Protein AF-A0A167JVB5-F1 (afdb_monomer)

Foldseek 3Di:
DDPVLLVVLQVVLVVDDDDPQADRDPDRSNPDPPPQDPRNVLCCLQPSCLVSCVVPDDPLLSVLSVLVNLLSVQLPDPAHDLVNLVSSLVSLVSNQVSCVVPDPPVPCDPVSVVSNVVSVVCVVPNRPVVPDCPVVVVVVVVLVPQCPVPDPCSPVSVVVVVVVLVVLVVVLVVLVVDPVCVVCVVVSCVVNVVDPDDPDPPDDDDDPDDDDDPVVVVVVVVD

Organism: Phycomyces blakesleeanus (strain ATCC 8743b / DSM 1359 / FGSC 10004 / NBRC 33097 / NRRL 1555) (NCBI:txid763407)

Mean predicted aligned error: 13.14 Å

Solvent-accessible surface area (backbone atoms only — not comparable to full-atom values): 13576 Å² total; per-residue (Å²): 135,60,71,69,57,38,52,50,38,43,55,54,61,70,71,58,85,72,60,93,92,44,50,77,74,85,68,56,77,76,68,64,78,90,79,66,48,72,59,34,47,51,26,36,50,71,56,45,44,68,64,52,39,58,88,73,45,58,70,69,60,43,55,22,51,48,26,44,34,55,24,50,65,55,51,71,31,88,67,71,52,71,72,55,44,56,50,31,43,52,23,42,48,52,22,51,50,40,45,56,77,73,40,66,78,88,69,70,46,73,70,62,58,50,51,72,52,44,44,60,49,34,72,75,71,41,39,56,61,82,75,51,60,66,67,55,57,53,49,51,52,55,57,70,69,53,83,56,84,87,51,100,44,64,66,62,54,49,53,53,49,52,52,50,53,52,52,50,53,53,50,49,59,59,48,71,74,38,81,87,49,59,88,47,45,78,64,54,49,62,73,55,63,82,53,76,84,76,84,73,87,73,85,79,78,86,84,78,74,72,82,87,60,75,63,66,64,58,63,62,74,76,109

pLDDT: mean 77.75, std 19.25, range [25.98, 97.81]

Structure (mmCIF, N/CA/C/O backbone):
data_AF-A0A167JVB5-F1
#
_entry.id   AF-A0A167JVB5-F1
#
loop_
_atom_site.group_PDB
_atom_site.id
_atom_site.type_symbol
_atom_site.label_atom_id
_atom_site.label_alt_id
_atom_site.label_comp_id
_atom_site.label_asym_id
_atom_site.label_entity_id
_atom_site.label_seq_id
_atom_site.pdbx_PDB_ins_code
_atom_site.Cartn_x
_atom_site.Cartn_y
_atom_site.Cartn_z
_atom_site.occupancy
_atom_site.B_iso_or_equiv
_atom_site.auth_seq_id
_atom_site.auth_comp_id
_atom_site.auth_asym_id
_atom_site.auth_atom_id
_atom_site.pdbx_PDB_model_num
ATOM 1 N N . MET A 1 1 ? -10.014 13.562 14.443 1.00 59.88 1 MET A N 1
ATOM 2 C CA . MET A 1 1 ? -8.766 13.247 15.180 1.00 59.88 1 MET A CA 1
ATOM 3 C C . MET A 1 1 ? -8.150 14.558 15.665 1.00 59.88 1 MET A C 1
ATOM 5 O O . MET A 1 1 ? -8.139 15.502 14.890 1.00 59.88 1 MET A O 1
ATOM 9 N N . LYS A 1 2 ? -7.736 14.683 16.935 1.00 69.69 2 LYS A N 1
ATOM 10 C CA . LYS A 1 2 ? -7.218 15.959 17.484 1.00 69.69 2 LYS A CA 1
ATOM 11 C C . LYS A 1 2 ? -5.779 16.218 17.000 1.00 69.69 2 LYS A C 1
ATOM 13 O O . LYS A 1 2 ? -5.000 15.269 16.941 1.00 69.69 2 LYS A O 1
ATOM 18 N N . ASN A 1 3 ? -5.400 17.477 16.742 1.00 73.19 3 ASN A N 1
ATOM 19 C CA . ASN A 1 3 ? -4.044 17.856 16.290 1.00 73.19 3 ASN A CA 1
ATOM 20 C C . ASN A 1 3 ? -2.917 17.325 17.195 1.00 73.19 3 ASN A C 1
ATOM 22 O O . ASN A 1 3 ? -1.867 16.921 16.699 1.00 73.19 3 ASN A O 1
ATOM 26 N N . ASN A 1 4 ? -3.151 17.243 18.508 1.00 77.75 4 ASN A N 1
ATOM 27 C CA . ASN A 1 4 ? -2.172 16.708 19.459 1.00 77.75 4 ASN A CA 1
ATOM 28 C C . ASN A 1 4 ? -1.840 15.228 19.194 1.00 77.75 4 ASN A C 1
ATOM 30 O O . ASN A 1 4 ? -0.690 14.824 19.346 1.00 77.75 4 ASN A O 1
ATOM 34 N N . ASN A 1 5 ? -2.815 14.434 18.735 1.00 81.25 5 ASN A N 1
ATOM 35 C CA . ASN A 1 5 ? -2.597 13.020 18.419 1.00 81.25 5 ASN A CA 1
ATOM 36 C C . ASN A 1 5 ? -1.724 12.868 17.166 1.00 81.25 5 ASN A C 1
ATOM 38 O O . ASN A 1 5 ? -0.839 12.019 17.133 1.00 81.25 5 ASN A O 1
ATOM 42 N N . LEU A 1 6 ? -1.929 13.722 16.157 1.00 81.69 6 LEU A N 1
ATOM 43 C CA . LEU A 1 6 ? -1.115 13.732 14.937 1.00 81.69 6 LEU A CA 1
ATOM 44 C C . LEU A 1 6 ? 0.338 14.122 15.232 1.00 81.69 6 LEU A C 1
ATOM 46 O O . LEU A 1 6 ? 1.262 13.524 14.681 1.00 81.69 6 LEU A O 1
ATOM 50 N N . LEU A 1 7 ? 0.547 15.085 16.135 1.00 83.56 7 LEU A N 1
ATOM 51 C CA . LEU A 1 7 ? 1.885 15.477 16.575 1.00 83.56 7 LEU A CA 1
ATOM 52 C C . LEU A 1 7 ? 2.584 14.340 17.333 1.00 83.56 7 LEU A C 1
ATOM 54 O O . LEU A 1 7 ? 3.738 14.038 17.043 1.00 83.56 7 LEU A O 1
ATOM 58 N N . ALA A 1 8 ? 1.879 13.668 18.248 1.00 85.44 8 ALA A N 1
ATOM 59 C CA . ALA A 1 8 ? 2.419 12.518 18.971 1.00 85.44 8 ALA A CA 1
ATOM 60 C C . ALA A 1 8 ? 2.813 11.378 18.017 1.00 85.44 8 ALA A C 1
ATOM 62 O O . ALA A 1 8 ? 3.919 10.845 18.113 1.00 85.44 8 ALA A O 1
ATOM 63 N N . MET A 1 9 ? 1.957 11.056 17.041 1.00 88.38 9 MET A N 1
ATOM 64 C CA . MET A 1 9 ? 2.267 10.055 16.017 1.00 88.38 9 MET A CA 1
ATOM 65 C C . MET A 1 9 ? 3.481 10.446 15.178 1.00 88.38 9 MET A C 1
ATOM 67 O O . MET A 1 9 ? 4.306 9.589 14.879 1.00 88.38 9 MET A O 1
ATOM 71 N N . GLN A 1 10 ? 3.627 11.728 14.830 1.00 87.38 10 GLN A N 1
ATOM 72 C CA . GLN A 1 10 ? 4.794 12.216 14.096 1.00 87.38 10 GLN A CA 1
ATOM 73 C C . GLN A 1 10 ? 6.093 12.028 14.887 1.00 87.38 10 GLN A C 1
ATOM 75 O O . GLN A 1 10 ? 7.104 11.636 14.300 1.00 87.38 10 GLN A O 1
ATOM 80 N N . THR A 1 11 ? 6.069 12.290 16.195 1.00 87.12 11 THR A N 1
ATOM 81 C CA . THR A 1 11 ? 7.225 12.087 17.078 1.00 87.12 11 THR A CA 1
ATOM 82 C C . THR A 1 11 ? 7.599 10.612 17.157 1.00 87.12 11 THR A C 1
ATOM 84 O O . THR A 1 11 ? 8.757 10.267 16.929 1.00 87.12 11 THR A O 1
ATOM 87 N N . VAL A 1 12 ? 6.623 9.728 17.390 1.00 88.25 12 VAL A N 1
ATOM 88 C CA . VAL A 1 12 ? 6.864 8.276 17.436 1.00 88.25 12 VAL A CA 1
ATOM 89 C C . VAL A 1 12 ? 7.396 7.775 16.091 1.00 88.25 12 VAL A C 1
ATOM 91 O O . VAL A 1 12 ? 8.419 7.098 16.056 1.00 88.25 12 VAL A O 1
ATOM 94 N N . ALA A 1 13 ? 6.782 8.177 14.975 1.00 87.94 13 ALA A N 1
ATOM 95 C CA . ALA A 1 13 ? 7.213 7.794 13.631 1.00 87.94 13 ALA A CA 1
ATOM 96 C C . ALA A 1 13 ? 8.660 8.211 13.322 1.00 87.94 13 ALA A C 1
ATOM 98 O O . ALA A 1 13 ? 9.372 7.498 12.616 1.00 87.94 13 ALA A O 1
ATOM 99 N N . ALA A 1 14 ? 9.105 9.360 13.844 1.00 87.00 14 ALA A N 1
ATOM 100 C CA . ALA A 1 14 ? 10.471 9.840 13.659 1.00 87.00 14 ALA A CA 1
ATOM 101 C C . ALA A 1 14 ? 11.510 9.007 14.430 1.00 87.00 14 ALA A C 1
ATOM 103 O O . ALA A 1 14 ? 12.652 8.920 13.975 1.00 87.00 14 ALA A O 1
ATOM 104 N N . MET A 1 15 ? 11.113 8.395 15.551 1.00 88.50 15 MET A N 1
ATOM 105 C CA . MET A 1 15 ? 11.962 7.539 16.391 1.00 88.50 15 MET A CA 1
ATOM 106 C C . MET A 1 15 ? 12.011 6.078 15.920 1.00 88.50 15 MET A C 1
ATOM 108 O O . MET A 1 15 ? 12.888 5.332 16.346 1.00 88.50 15 MET A O 1
ATOM 112 N N . MET A 1 16 ? 11.086 5.653 15.054 1.00 89.44 16 MET A N 1
ATOM 113 C CA . MET A 1 16 ? 11.052 4.282 14.543 1.00 89.44 16 MET A CA 1
ATOM 114 C C . MET A 1 16 ? 12.256 3.989 13.641 1.00 89.44 16 MET A C 1
ATOM 116 O O . MET A 1 16 ? 12.548 4.727 12.697 1.00 89.44 16 MET A O 1
ATOM 120 N N . ILE A 1 17 ? 12.917 2.864 13.909 1.00 88.50 17 ILE A N 1
ATOM 121 C CA . ILE A 1 17 ? 13.963 2.301 13.054 1.00 88.50 17 ILE A CA 1
ATOM 122 C C . ILE A 1 17 ? 13.291 1.304 12.107 1.00 88.50 17 ILE A C 1
ATOM 124 O O . ILE A 1 17 ? 12.614 0.378 12.549 1.00 88.50 17 ILE A O 1
ATOM 128 N N . LEU A 1 18 ? 13.448 1.524 10.803 1.00 88.81 18 LEU A N 1
ATOM 129 C CA . LEU A 1 18 ? 12.879 0.688 9.747 1.00 88.81 18 LEU A CA 1
ATOM 130 C C . LEU A 1 18 ? 13.931 -0.289 9.215 1.00 88.81 18 LEU A C 1
ATOM 132 O O . LEU A 1 18 ? 15.107 0.061 9.125 1.00 88.81 18 LEU A O 1
ATOM 136 N N . SER A 1 19 ? 13.487 -1.481 8.809 1.00 89.00 19 SER A N 1
ATOM 137 C CA . SER A 1 19 ? 14.302 -2.366 7.965 1.00 89.00 19 SER A CA 1
ATOM 138 C C . SER A 1 19 ? 14.568 -1.710 6.605 1.00 89.00 19 SER A C 1
ATOM 140 O O . SER A 1 19 ? 13.794 -0.857 6.164 1.00 89.00 19 SER A O 1
ATOM 142 N N . SER A 1 20 ? 15.623 -2.147 5.914 1.00 85.88 20 SER A N 1
ATOM 143 C CA . SER A 1 20 ? 16.010 -1.664 4.581 1.00 85.88 20 SER A CA 1
ATOM 144 C C . SER A 1 20 ? 14.900 -1.769 3.535 1.00 85.88 20 SER A C 1
ATOM 146 O O . SER A 1 20 ? 14.906 -1.017 2.566 1.00 85.88 20 SER A O 1
ATOM 148 N N . ASP A 1 21 ? 13.948 -2.678 3.738 1.00 84.94 21 ASP A N 1
ATOM 149 C CA . ASP A 1 21 ? 12.881 -2.976 2.777 1.00 84.94 21 ASP A CA 1
ATOM 150 C C . ASP A 1 21 ? 11.707 -1.983 2.841 1.00 84.94 21 ASP A C 1
ATOM 152 O O . ASP A 1 21 ? 10.771 -2.072 2.040 1.00 84.94 21 ASP A O 1
ATOM 156 N N . TYR A 1 22 ? 11.739 -1.040 3.791 1.00 88.81 22 TYR A N 1
ATOM 157 C CA . TYR A 1 22 ? 10.682 -0.055 4.008 1.00 88.81 22 TYR A CA 1
ATOM 158 C C . TYR A 1 22 ? 11.189 1.377 3.834 1.00 88.81 22 TYR A C 1
ATOM 160 O O . TYR A 1 22 ? 12.157 1.814 4.457 1.00 88.81 22 TYR A O 1
ATOM 168 N N . THR A 1 23 ? 10.460 2.161 3.039 1.00 88.38 23 THR A N 1
ATOM 169 C CA . THR A 1 23 ? 10.726 3.589 2.861 1.00 88.38 23 THR A CA 1
ATOM 170 C C . THR A 1 23 ? 10.281 4.392 4.083 1.00 88.38 23 THR A C 1
ATOM 172 O O . THR A 1 23 ? 9.143 4.276 4.542 1.00 88.38 23 THR A O 1
ATOM 175 N N . LYS A 1 24 ? 11.160 5.268 4.578 1.00 88.62 24 LYS A N 1
ATOM 176 C CA . LYS A 1 24 ? 10.828 6.262 5.606 1.00 88.62 24 LYS A CA 1
ATOM 177 C C . LYS A 1 24 ? 9.883 7.327 5.047 1.00 88.62 24 LYS A C 1
ATOM 179 O O . LYS A 1 24 ? 10.151 7.886 3.986 1.00 88.62 24 LYS A O 1
ATOM 184 N N . LEU A 1 25 ? 8.833 7.655 5.799 1.00 85.25 25 LEU A N 1
ATOM 185 C CA . LEU A 1 25 ? 7.878 8.706 5.432 1.00 85.25 25 LEU A CA 1
ATOM 186 C C . LEU A 1 25 ? 8.576 10.068 5.311 1.00 85.25 25 LEU A C 1
ATOM 188 O O . LEU A 1 25 ? 9.193 10.541 6.271 1.00 85.25 25 LEU A O 1
ATOM 192 N N . LYS A 1 26 ? 8.452 10.717 4.151 1.00 81.44 26 LYS A N 1
ATOM 193 C CA . LYS A 1 26 ? 8.967 12.079 3.914 1.00 81.44 26 LYS A CA 1
ATOM 194 C C . LYS A 1 26 ? 7.924 13.146 4.221 1.00 81.44 26 LYS A C 1
ATOM 196 O O . LYS A 1 26 ? 8.271 14.267 4.593 1.00 81.44 26 LYS A O 1
ATOM 201 N N . THR A 1 27 ? 6.648 12.811 4.073 1.00 77.38 27 THR A N 1
ATOM 202 C CA . THR A 1 27 ? 5.528 13.696 4.397 1.00 77.38 27 THR A CA 1
ATOM 203 C C . THR A 1 27 ? 5.274 13.734 5.898 1.00 77.38 27 THR A C 1
ATOM 205 O O . THR A 1 27 ? 5.357 12.719 6.590 1.00 77.38 27 THR A O 1
ATOM 208 N N . LYS A 1 28 ? 4.897 14.909 6.406 1.00 78.38 28 LYS A N 1
ATOM 209 C CA . LYS A 1 28 ? 4.444 15.049 7.792 1.00 78.38 28 LYS A CA 1
ATOM 210 C C . LYS A 1 28 ? 3.029 14.477 7.920 1.00 78.38 28 LYS A C 1
ATOM 212 O O . LYS A 1 28 ? 2.148 14.894 7.177 1.00 78.38 28 LYS A O 1
ATOM 217 N N . ILE A 1 29 ? 2.799 13.614 8.907 1.00 75.88 29 ILE A N 1
ATOM 218 C CA . ILE A 1 29 ? 1.510 12.961 9.210 1.00 75.88 29 ILE A CA 1
ATOM 219 C C . ILE A 1 29 ? 0.382 13.992 9.430 1.00 75.88 29 ILE A C 1
ATOM 221 O O . ILE A 1 29 ? -0.782 13.698 9.192 1.00 75.88 29 ILE A O 1
ATOM 225 N N . GLY A 1 30 ? 0.716 15.221 9.843 1.00 66.31 30 GLY A N 1
ATOM 226 C CA . GLY A 1 30 ? -0.245 16.312 10.053 1.00 66.31 30 GLY A CA 1
ATOM 227 C C . GLY A 1 30 ? -0.432 17.293 8.887 1.00 66.31 30 GLY A C 1
ATOM 228 O O . GLY A 1 30 ? -1.041 18.334 9.102 1.00 66.31 30 GLY A O 1
ATOM 229 N N . LYS A 1 31 ? 0.139 17.043 7.700 1.00 65.38 31 LYS A N 1
ATOM 230 C CA . LYS A 1 31 ? 0.109 17.986 6.561 1.00 65.38 31 LYS A CA 1
ATOM 231 C C . LYS A 1 31 ? -0.476 17.354 5.290 1.00 65.38 31 LYS A C 1
ATOM 233 O O . LYS A 1 31 ? 0.051 17.574 4.205 1.00 65.38 31 LYS A O 1
ATOM 238 N N . ASP A 1 32 ? -1.551 16.591 5.494 1.00 63.44 32 ASP A N 1
ATOM 239 C CA . ASP A 1 32 ? -2.310 15.808 4.515 1.00 63.44 32 ASP A CA 1
ATOM 240 C C . ASP A 1 32 ? -1.499 14.743 3.752 1.00 63.44 32 ASP A C 1
ATOM 242 O O . ASP A 1 32 ? -0.310 14.871 3.468 1.00 63.44 32 ASP A O 1
ATOM 246 N N . PHE A 1 33 ? -2.161 13.636 3.416 1.00 73.12 33 PHE A N 1
ATOM 247 C CA . PHE A 1 33 ? -1.545 12.471 2.767 1.00 73.12 33 PHE A CA 1
ATOM 248 C C . PHE A 1 33 ? -1.414 12.607 1.235 1.00 73.12 33 PHE A C 1
ATOM 250 O O . PHE A 1 33 ? -1.103 11.639 0.544 1.00 73.12 33 PHE A O 1
ATOM 257 N N . SER A 1 34 ? -1.637 13.804 0.684 1.00 72.88 34 SER A N 1
ATOM 258 C CA . SER A 1 34 ? -1.784 14.070 -0.758 1.00 72.88 34 SER A CA 1
ATOM 259 C C . SER A 1 34 ? -0.526 13.826 -1.603 1.00 72.88 34 SER A C 1
ATOM 261 O O . SER A 1 34 ? -0.616 13.749 -2.828 1.00 72.88 34 SER A O 1
ATOM 263 N N . HIS A 1 35 ? 0.646 13.700 -0.978 1.00 75.88 35 HIS A N 1
ATOM 264 C CA . HIS A 1 35 ? 1.930 13.534 -1.670 1.00 75.88 35 HIS A CA 1
ATOM 265 C C . HIS A 1 35 ? 2.707 12.284 -1.243 1.00 75.88 35 HIS A C 1
ATOM 267 O O . HIS A 1 35 ? 3.904 12.192 -1.519 1.00 75.88 35 HIS A O 1
ATOM 273 N N . ILE A 1 36 ? 2.041 11.333 -0.581 1.00 83.12 36 ILE A N 1
ATOM 274 C CA . ILE A 1 36 ? 2.654 10.049 -0.239 1.00 83.12 36 ILE A CA 1
ATOM 275 C C . ILE A 1 36 ? 2.818 9.206 -1.500 1.00 83.12 36 ILE A C 1
ATOM 277 O O . ILE A 1 36 ? 1.860 8.965 -2.240 1.00 83.12 36 ILE A O 1
ATOM 281 N N . LYS A 1 37 ? 4.047 8.744 -1.731 1.00 83.94 37 LYS A N 1
ATOM 282 C CA . LYS A 1 37 ? 4.366 7.812 -2.814 1.00 83.94 37 LYS A CA 1
ATOM 283 C C . LYS A 1 37 ? 3.944 6.389 -2.467 1.00 83.94 37 LYS A C 1
ATOM 285 O O . LYS A 1 37 ? 3.782 6.032 -1.307 1.00 83.94 37 LYS A O 1
ATOM 290 N N . ALA A 1 38 ? 3.807 5.546 -3.480 1.00 84.62 38 ALA A N 1
ATOM 291 C CA . ALA A 1 38 ? 3.398 4.159 -3.306 1.00 84.62 38 ALA A CA 1
ATOM 292 C C . ALA A 1 38 ? 4.258 3.355 -2.306 1.00 84.62 38 ALA A C 1
ATOM 294 O O . ALA A 1 38 ? 3.732 2.606 -1.484 1.00 84.62 38 ALA A O 1
ATOM 295 N N . ASP A 1 39 ? 5.578 3.537 -2.334 1.00 86.00 39 ASP A N 1
ATOM 296 C CA . ASP A 1 39 ? 6.514 2.889 -1.411 1.00 86.00 39 ASP A CA 1
ATOM 297 C C . ASP A 1 39 ? 6.359 3.398 0.031 1.00 86.00 39 ASP A C 1
ATOM 299 O O . ASP A 1 39 ? 6.424 2.625 0.987 1.00 86.00 39 ASP A O 1
ATOM 303 N N . GLU A 1 40 ? 6.068 4.686 0.193 1.00 89.38 40 GLU A N 1
ATOM 304 C CA . GLU A 1 40 ? 5.725 5.281 1.484 1.00 89.38 40 GLU A CA 1
ATOM 305 C C . GLU A 1 40 ? 4.357 4.793 1.993 1.00 89.38 40 GLU A C 1
ATOM 307 O O . GLU A 1 40 ? 4.221 4.533 3.188 1.00 89.38 40 GLU A O 1
ATOM 312 N N . TRP A 1 41 ? 3.368 4.593 1.111 1.00 89.50 41 TRP A N 1
ATOM 313 C CA . TRP A 1 41 ? 2.078 3.976 1.452 1.00 89.50 41 TRP A CA 1
ATOM 314 C C . TRP A 1 41 ? 2.246 2.534 1.921 1.00 89.50 41 TRP A C 1
ATOM 316 O O . TRP A 1 41 ? 1.633 2.138 2.913 1.00 89.50 41 TRP A O 1
ATOM 326 N N . LYS A 1 42 ? 3.111 1.761 1.258 1.00 91.19 42 LYS A N 1
ATOM 327 C CA . LYS A 1 42 ? 3.455 0.403 1.690 1.00 91.19 42 LYS A CA 1
ATOM 328 C C . LYS A 1 42 ? 4.019 0.415 3.113 1.00 91.19 42 LYS A C 1
ATOM 330 O O . LYS A 1 42 ? 3.516 -0.308 3.971 1.00 91.19 42 LYS A O 1
ATOM 335 N N . SER A 1 43 ? 5.006 1.266 3.398 1.00 92.81 43 SER A N 1
ATOM 336 C CA . SER A 1 43 ? 5.546 1.412 4.757 1.00 92.81 43 SER A CA 1
ATOM 337 C C . SER A 1 43 ? 4.503 1.900 5.756 1.00 92.81 43 SER A C 1
ATOM 339 O O . SER A 1 43 ? 4.474 1.437 6.899 1.00 92.81 43 SER A O 1
ATOM 341 N N . TRP A 1 44 ? 3.639 2.832 5.338 1.00 92.75 44 TRP A N 1
ATOM 342 C CA . TRP A 1 44 ? 2.553 3.333 6.168 1.00 92.75 44 TRP A CA 1
ATOM 343 C C . TRP A 1 44 ? 1.646 2.194 6.615 1.00 92.75 44 TRP A C 1
ATOM 345 O O . TRP A 1 44 ? 1.457 2.001 7.810 1.00 92.75 44 TRP A O 1
ATOM 355 N N . ILE A 1 45 ? 1.128 1.412 5.672 1.00 94.44 45 ILE A N 1
ATOM 356 C CA . ILE A 1 45 ? 0.181 0.337 5.963 1.00 94.44 45 ILE A CA 1
ATOM 357 C C . ILE A 1 45 ? 0.849 -0.745 6.817 1.00 94.44 45 ILE A C 1
ATOM 359 O O . ILE A 1 45 ? 0.307 -1.105 7.858 1.00 94.44 45 ILE A O 1
ATOM 363 N N . LEU A 1 46 ? 2.033 -1.218 6.425 1.00 95.06 46 LEU A N 1
ATOM 364 C CA . LEU A 1 46 ? 2.635 -2.420 7.010 1.00 95.06 46 LEU A CA 1
ATOM 365 C C . LEU A 1 46 ? 3.359 -2.181 8.341 1.00 95.06 46 LEU A C 1
ATOM 367 O O . LEU A 1 46 ? 3.433 -3.094 9.159 1.00 95.06 46 LEU A O 1
ATOM 371 N N . VAL A 1 47 ? 3.900 -0.978 8.571 1.00 93.81 47 VAL A N 1
ATOM 372 C CA . VAL A 1 47 ? 4.778 -0.715 9.727 1.00 93.81 47 VAL A CA 1
ATOM 373 C C . VAL A 1 47 ? 4.272 0.425 10.596 1.00 93.81 47 VAL A C 1
ATOM 375 O O . VAL A 1 47 ? 4.153 0.273 11.812 1.00 93.81 47 VAL A O 1
ATOM 378 N N . TYR A 1 48 ? 3.971 1.577 10.000 1.00 92.88 48 TYR A N 1
ATOM 379 C CA . TYR A 1 48 ? 3.612 2.752 10.790 1.00 92.88 48 TYR A CA 1
ATOM 380 C C . TYR A 1 48 ? 2.195 2.658 11.346 1.00 92.88 48 TYR A C 1
ATOM 382 O O . TYR A 1 48 ? 1.992 2.847 12.540 1.00 92.88 48 TYR A O 1
ATOM 390 N N . SER A 1 49 ? 1.209 2.340 10.514 1.00 93.44 49 SER A N 1
ATOM 391 C CA . SER A 1 49 ? -0.199 2.331 10.903 1.00 93.44 49 SER A CA 1
ATOM 392 C C . SER A 1 49 ? -0.499 1.380 12.075 1.00 93.44 49 SER A C 1
ATOM 394 O O . SER A 1 49 ? -1.167 1.830 13.008 1.00 93.44 49 SER A O 1
ATOM 396 N N . PRO A 1 50 ? 0.055 0.149 12.157 1.00 94.00 50 PRO A N 1
ATOM 397 C CA . PRO A 1 50 ? -0.199 -0.746 13.289 1.00 94.00 50 PRO A CA 1
ATOM 398 C C . PRO A 1 50 ? 0.365 -0.211 14.609 1.00 94.00 50 PRO A C 1
ATOM 400 O O . PRO A 1 50 ? -0.203 -0.449 15.672 1.00 94.00 50 PRO A O 1
ATOM 403 N N . MET A 1 51 ? 1.481 0.520 14.554 1.00 92.25 51 MET A N 1
ATOM 404 C CA . MET A 1 51 ? 2.141 1.079 15.737 1.00 92.25 51 MET A CA 1
ATOM 405 C C . MET A 1 51 ? 1.512 2.405 16.166 1.00 92.25 51 MET A C 1
ATOM 407 O O . MET A 1 51 ? 1.240 2.621 17.346 1.00 92.25 51 M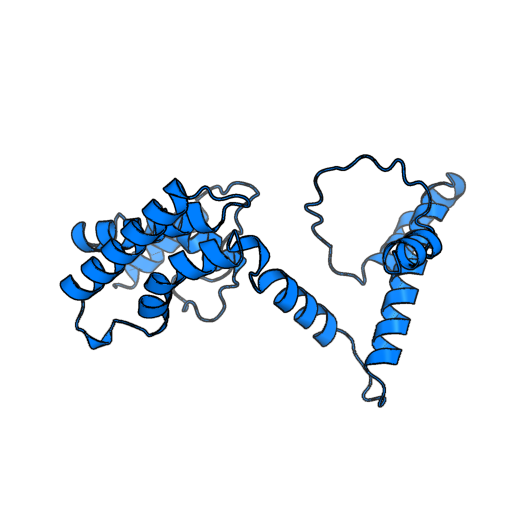ET A O 1
ATOM 411 N N . LEU A 1 52 ? 1.261 3.292 15.204 1.00 91.19 52 LEU A N 1
ATOM 412 C CA . LEU A 1 52 ? 0.833 4.663 15.457 1.00 91.19 52 LEU A CA 1
ATOM 413 C C . LEU A 1 52 ? -0.670 4.782 15.719 1.00 91.19 52 LEU A C 1
ATOM 415 O O . LEU A 1 52 ? -1.080 5.677 16.454 1.00 91.19 52 LEU A O 1
ATOM 419 N N . LEU A 1 53 ? -1.499 3.911 15.131 1.00 90.06 53 LEU A N 1
ATOM 420 C CA . LEU A 1 53 ? -2.954 3.981 15.301 1.00 90.06 53 LEU A CA 1
ATOM 421 C C . LEU A 1 53 ? -3.444 3.269 16.562 1.00 90.06 53 LEU A C 1
ATOM 423 O O . LEU A 1 53 ? -4.483 3.656 17.094 1.00 90.06 53 LEU A O 1
ATOM 427 N N . LYS A 1 54 ? -2.693 2.291 17.082 1.00 90.50 54 LYS A N 1
ATOM 428 C CA . LYS A 1 54 ? -3.061 1.531 18.286 1.00 90.50 54 LYS A CA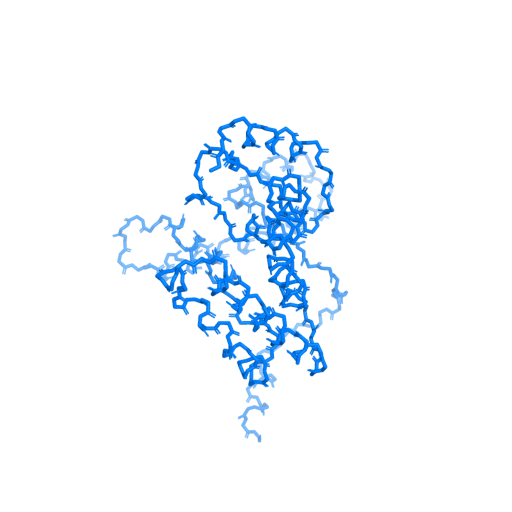 1
ATOM 429 C C . LYS A 1 54 ? -3.391 2.409 19.505 1.00 90.50 54 LYS A C 1
ATOM 431 O O . LYS A 1 54 ? -4.412 2.150 20.132 1.00 90.50 54 LYS A O 1
ATOM 436 N N . PRO A 1 55 ? -2.597 3.440 19.863 1.00 88.94 55 PRO A N 1
ATOM 437 C CA . PRO A 1 55 ? -2.927 4.300 21.001 1.00 88.94 55 PRO A CA 1
ATOM 438 C C . PRO A 1 55 ? -3.992 5.366 20.689 1.00 88.94 55 PRO A C 1
ATOM 440 O O . PRO A 1 55 ? -4.410 6.075 21.601 1.00 88.94 55 PRO A O 1
ATOM 443 N N . VAL A 1 56 ? -4.400 5.534 19.424 1.00 88.00 56 VAL A N 1
ATOM 444 C CA . VAL A 1 56 ? -5.280 6.638 18.998 1.00 88.00 56 VAL A CA 1
ATOM 445 C C . VAL A 1 56 ? -6.692 6.177 18.642 1.00 88.00 56 VAL A C 1
ATOM 447 O O . VAL A 1 56 ? -7.645 6.928 18.855 1.00 88.00 56 VAL A O 1
ATOM 450 N N . LEU A 1 57 ? -6.837 4.980 18.077 1.00 87.75 57 LEU A N 1
ATOM 451 C CA . LEU A 1 57 ? -8.123 4.427 17.663 1.00 87.75 57 LEU A CA 1
ATOM 452 C C . LEU A 1 57 ? -8.766 3.599 18.779 1.00 87.75 57 LEU A C 1
ATOM 454 O O . LEU A 1 57 ? -8.085 2.974 19.589 1.00 87.75 57 LEU A O 1
ATOM 458 N N . LEU A 1 58 ? -10.100 3.566 18.786 1.00 89.88 58 LEU A N 1
ATOM 459 C CA . LEU A 1 58 ? -10.859 2.629 19.613 1.00 89.88 58 LEU A CA 1
ATOM 460 C C . LEU A 1 58 ? -10.537 1.190 19.195 1.00 89.88 58 LEU A C 1
ATOM 462 O O . LEU A 1 58 ? -10.298 0.917 18.016 1.00 89.88 58 LEU A O 1
ATOM 466 N N . SER A 1 59 ? -10.556 0.263 20.156 1.00 90.56 59 SER A N 1
ATOM 467 C CA . SER A 1 59 ? -10.098 -1.112 19.924 1.00 90.56 59 SER A CA 1
ATOM 468 C C . SER A 1 59 ? -10.865 -1.828 18.810 1.00 90.56 59 SER A C 1
ATOM 470 O O . SER A 1 59 ? -10.255 -2.585 18.064 1.00 90.56 59 SER A O 1
ATOM 472 N N . ASN A 1 60 ? -12.172 -1.597 18.674 1.00 88.44 60 ASN A N 1
ATOM 473 C CA . ASN A 1 60 ? -12.986 -2.178 17.603 1.00 88.44 60 ASN A CA 1
ATOM 474 C C . ASN A 1 60 ? -12.523 -1.692 16.219 1.00 88.44 60 ASN A C 1
ATOM 476 O O . ASN A 1 60 ? -12.251 -2.507 15.342 1.00 88.44 60 ASN A O 1
ATOM 480 N N . ILE A 1 61 ? -12.333 -0.379 16.064 1.00 90.88 61 ILE A N 1
ATOM 481 C CA . ILE A 1 61 ? -11.884 0.242 14.809 1.00 90.88 61 ILE A CA 1
ATOM 482 C C . ILE A 1 61 ? -10.471 -0.224 14.454 1.00 90.88 61 ILE A C 1
ATOM 484 O O . ILE A 1 61 ? -10.176 -0.555 13.306 1.00 90.88 61 ILE A O 1
ATOM 488 N N . PHE A 1 62 ? -9.588 -0.270 15.452 1.00 94.12 62 PHE A N 1
ATOM 489 C CA . PHE A 1 62 ? -8.219 -0.728 15.262 1.00 94.12 62 PHE A CA 1
ATOM 490 C C . PHE A 1 62 ? -8.168 -2.199 14.837 1.00 94.12 62 PHE A C 1
ATOM 492 O O . PHE A 1 62 ? -7.424 -2.539 13.921 1.00 94.12 62 PHE A O 1
ATOM 499 N N . ASN A 1 63 ? -8.979 -3.065 15.450 1.00 94.56 63 ASN A N 1
ATOM 500 C CA . ASN A 1 63 ? -9.057 -4.473 15.064 1.00 94.56 63 ASN A CA 1
ATOM 501 C C . ASN A 1 63 ? -9.540 -4.630 13.617 1.00 94.56 63 ASN A C 1
ATOM 503 O O . ASN A 1 63 ? -8.931 -5.390 12.868 1.00 94.56 63 ASN A O 1
ATOM 507 N N . GLY A 1 64 ? -10.547 -3.854 13.203 1.00 94.19 64 GLY A N 1
ATOM 508 C CA . GLY A 1 64 ? -10.976 -3.748 11.807 1.00 94.19 64 GLY A CA 1
ATOM 509 C C . GLY A 1 64 ? -9.827 -3.414 10.861 1.00 94.19 64 GLY A C 1
ATOM 510 O O . GLY A 1 64 ? -9.529 -4.174 9.941 1.00 94.19 64 GLY A O 1
ATOM 511 N N . TRP A 1 65 ? -9.118 -2.318 11.145 1.00 95.50 65 TRP A N 1
ATOM 512 C CA . TRP A 1 65 ? -7.945 -1.887 10.379 1.00 95.50 65 TRP A CA 1
ATOM 513 C C . TRP A 1 65 ? -6.847 -2.959 10.310 1.00 95.50 65 TRP A C 1
ATOM 515 O O . TRP A 1 65 ? -6.212 -3.142 9.271 1.00 95.50 65 TRP A O 1
ATOM 525 N N . MET A 1 66 ? -6.634 -3.713 11.389 1.00 97.38 66 MET A N 1
ATOM 526 C CA . MET A 1 66 ? -5.627 -4.771 11.408 1.00 97.38 66 MET A CA 1
ATOM 527 C C . MET A 1 66 ? -5.940 -5.929 10.456 1.00 97.38 66 MET A C 1
ATOM 529 O O . MET A 1 66 ? -4.992 -6.565 9.995 1.00 97.38 66 MET A O 1
ATOM 533 N N . HIS A 1 67 ? -7.204 -6.198 10.110 1.00 97.44 67 HIS A N 1
ATOM 534 C CA . HIS A 1 67 ? -7.522 -7.163 9.049 1.00 97.44 67 HIS A CA 1
ATOM 535 C C . HIS A 1 67 ? -6.982 -6.682 7.697 1.00 97.44 67 HIS A C 1
ATOM 537 O O . HIS A 1 67 ? -6.291 -7.433 7.010 1.00 97.44 67 HIS A O 1
ATOM 543 N N . TYR A 1 68 ? -7.158 -5.398 7.370 1.00 96.38 68 TYR A N 1
ATOM 544 C CA . TYR A 1 68 ? -6.584 -4.814 6.156 1.00 96.38 68 TYR A CA 1
ATOM 545 C C . TYR A 1 68 ? -5.053 -4.901 6.136 1.00 96.38 68 TYR A C 1
ATOM 547 O O . TYR A 1 68 ? -4.467 -5.342 5.150 1.00 96.38 68 TYR A O 1
ATOM 555 N N . VAL A 1 69 ? -4.392 -4.566 7.251 1.00 97.19 69 VAL A N 1
ATOM 556 C CA . VAL A 1 69 ? -2.929 -4.692 7.366 1.00 97.19 69 VAL A CA 1
ATOM 557 C C . VAL A 1 69 ? -2.480 -6.137 7.131 1.00 97.19 69 VAL A C 1
ATOM 559 O O . VAL A 1 69 ? -1.538 -6.362 6.372 1.00 97.19 69 VAL A O 1
ATOM 562 N N . LYS A 1 70 ? -3.154 -7.124 7.740 1.00 97.50 70 LYS A N 1
ATOM 563 C CA . LYS A 1 70 ? -2.844 -8.552 7.553 1.00 97.50 70 LYS A CA 1
ATOM 564 C C . LYS A 1 70 ? -2.992 -8.980 6.095 1.00 97.50 70 LYS A C 1
ATOM 566 O O . LYS A 1 70 ? -2.104 -9.662 5.589 1.00 97.50 70 LYS A O 1
ATOM 571 N N . ALA A 1 71 ? -4.059 -8.548 5.419 1.00 97.06 71 ALA A N 1
ATOM 572 C CA . ALA A 1 71 ? -4.236 -8.793 3.991 1.00 97.06 71 ALA A CA 1
ATOM 573 C C . ALA A 1 71 ? -3.063 -8.209 3.188 1.00 97.06 71 ALA A C 1
ATOM 575 O O . ALA A 1 71 ? -2.407 -8.929 2.435 1.00 97.06 71 ALA A O 1
ATOM 576 N N . CYS A 1 72 ? -2.718 -6.937 3.412 1.00 95.62 72 CYS A N 1
ATOM 577 C CA . CYS A 1 72 ? -1.605 -6.287 2.722 1.00 95.62 72 CYS A CA 1
ATOM 578 C C . CYS A 1 72 ? -0.255 -6.977 2.969 1.00 95.62 72 CYS A C 1
ATOM 580 O O . CYS A 1 72 ? 0.529 -7.084 2.031 1.00 95.62 72 CYS A O 1
ATOM 582 N N . CYS A 1 73 ? 0.021 -7.480 4.179 1.00 95.12 73 CYS A N 1
ATOM 583 C CA . CYS A 1 73 ? 1.253 -8.226 4.479 1.00 95.12 73 CYS A CA 1
ATOM 584 C C . CYS A 1 73 ? 1.437 -9.455 3.578 1.00 95.12 73 CYS A C 1
ATOM 586 O O . CYS A 1 73 ? 2.565 -9.802 3.232 1.00 95.12 73 CYS A O 1
ATOM 588 N N . VAL A 1 74 ? 0.341 -10.122 3.217 1.00 95.38 74 VAL A N 1
ATOM 589 C CA . VAL A 1 74 ? 0.369 -11.291 2.334 1.00 95.38 74 VAL A CA 1
ATOM 590 C C . VAL A 1 74 ? 0.421 -10.858 0.868 1.00 95.38 74 VAL A C 1
ATOM 592 O O . VAL A 1 74 ? 1.227 -11.386 0.109 1.00 95.38 74 VAL A O 1
ATOM 595 N N . LEU A 1 75 ? -0.360 -9.844 0.486 1.00 94.12 75 LEU A N 1
ATOM 596 C CA . LEU A 1 75 ? -0.434 -9.337 -0.889 1.00 94.12 75 LEU A CA 1
ATOM 597 C C . LEU A 1 75 ? 0.890 -8.780 -1.431 1.00 94.12 75 LEU A C 1
ATOM 599 O O . LEU A 1 75 ? 1.103 -8.787 -2.639 1.00 94.12 75 LEU A O 1
ATOM 603 N N . VAL A 1 76 ? 1.780 -8.286 -0.566 1.00 92.06 76 VAL A N 1
ATOM 604 C CA . VAL A 1 76 ? 3.091 -7.757 -0.988 1.00 92.06 76 VAL A CA 1
ATOM 605 C C . VAL A 1 76 ? 4.164 -8.832 -1.187 1.00 92.06 76 VAL A C 1
ATOM 607 O O . VAL A 1 76 ? 5.301 -8.485 -1.517 1.00 92.06 76 VAL A O 1
ATOM 610 N N . LYS A 1 77 ? 3.855 -10.111 -0.942 1.00 91.75 77 LYS A N 1
ATOM 611 C CA . LYS A 1 77 ? 4.805 -11.212 -1.140 1.00 91.75 77 LYS A CA 1
ATOM 612 C C . LYS A 1 77 ? 5.046 -11.457 -2.633 1.00 91.75 77 LYS A C 1
ATOM 614 O O . LYS A 1 77 ? 4.143 -11.322 -3.448 1.00 91.75 77 LYS A O 1
ATOM 619 N N . LEU A 1 78 ? 6.270 -11.876 -2.963 1.00 90.94 78 LEU A N 1
ATOM 620 C CA . LEU A 1 78 ? 6.661 -12.288 -4.322 1.00 90.94 78 LEU A CA 1
ATOM 621 C C . LEU A 1 78 ? 5.991 -13.596 -4.764 1.00 90.94 78 LEU A C 1
ATOM 623 O O . LEU A 1 78 ? 5.902 -13.886 -5.945 1.00 90.94 78 LEU A O 1
ATOM 627 N N . SER A 1 79 ? 5.564 -14.407 -3.801 1.00 92.94 79 SER A N 1
ATOM 628 C CA . SER A 1 79 ? 4.921 -15.698 -4.006 1.00 92.94 79 SER A CA 1
ATOM 629 C C . SER A 1 79 ? 3.791 -15.816 -2.997 1.00 92.94 79 SER A C 1
ATOM 631 O O . SER A 1 79 ? 3.984 -15.490 -1.822 1.00 92.94 79 SER A O 1
ATOM 633 N N . ILE A 1 80 ? 2.640 -16.306 -3.448 1.00 94.38 80 ILE A N 1
ATOM 634 C CA . ILE A 1 80 ? 1.448 -16.500 -2.626 1.00 94.38 80 ILE A CA 1
ATOM 635 C C . ILE A 1 80 ? 0.860 -17.885 -2.900 1.00 94.38 80 ILE A C 1
ATOM 637 O O . ILE A 1 80 ? 0.739 -18.304 -4.049 1.00 94.38 80 ILE A O 1
ATOM 641 N N . SER A 1 81 ? 0.538 -18.621 -1.840 1.00 95.81 81 SER A N 1
ATOM 642 C CA . SER A 1 81 ? -0.139 -19.920 -1.937 1.00 95.81 81 SER A CA 1
ATOM 643 C C . SER A 1 81 ? -1.660 -19.760 -1.955 1.00 95.81 81 SER A C 1
ATOM 645 O O . SER A 1 81 ? -2.183 -18.793 -1.412 1.00 95.81 81 SER A O 1
ATOM 647 N N . PHE A 1 82 ? -2.398 -20.736 -2.491 1.00 94.94 82 PHE A N 1
ATOM 648 C CA . PHE A 1 82 ? -3.871 -20.697 -2.499 1.00 94.94 82 PHE A CA 1
ATOM 649 C C . PHE A 1 82 ? -4.487 -20.528 -1.102 1.00 94.94 82 PHE A C 1
ATOM 651 O O . PHE A 1 82 ? -5.399 -19.730 -0.924 1.00 94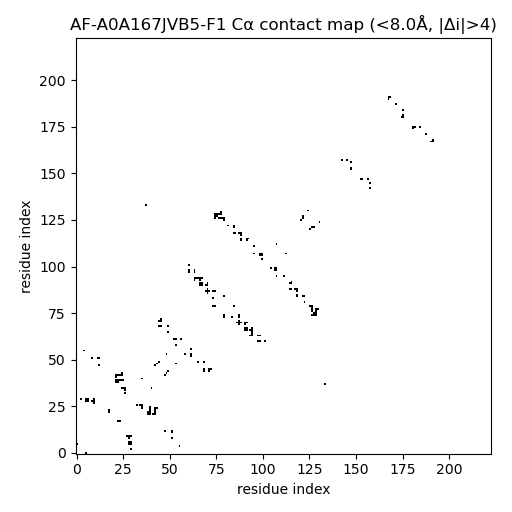.94 82 PHE A O 1
ATOM 658 N N . ILE A 1 83 ? -3.912 -21.175 -0.083 1.00 96.81 83 ILE A N 1
ATOM 659 C CA . ILE A 1 83 ? -4.348 -21.020 1.315 1.00 96.81 83 ILE A CA 1
ATOM 660 C C . ILE A 1 83 ? -4.193 -19.565 1.782 1.00 96.81 83 ILE A C 1
ATOM 662 O O . ILE A 1 83 ? -5.033 -19.039 2.511 1.00 96.81 83 ILE A O 1
ATOM 666 N N . GLU A 1 84 ? -3.109 -18.903 1.383 1.00 96.75 84 GLU A N 1
ATOM 667 C CA . GLU A 1 84 ? -2.881 -17.495 1.695 1.00 96.75 84 GLU A CA 1
ATOM 668 C C . GLU A 1 84 ? -3.825 -16.571 0.917 1.00 96.75 84 GLU A C 1
ATOM 670 O O . GLU A 1 84 ? -4.260 -15.564 1.476 1.00 96.75 84 GLU A O 1
ATOM 675 N N . ILE A 1 85 ? -4.186 -16.913 -0.325 1.00 96.06 85 ILE A N 1
ATOM 676 C CA . ILE A 1 85 ? -5.191 -16.177 -1.110 1.00 96.06 85 ILE A CA 1
ATOM 677 C C . ILE A 1 85 ? -6.555 -16.231 -0.398 1.00 96.06 85 ILE A C 1
ATOM 679 O O . ILE A 1 85 ? -7.176 -15.185 -0.185 1.00 96.06 85 ILE A O 1
ATOM 683 N N . ASP A 1 86 ? -6.975 -17.408 0.075 1.00 96.94 86 ASP A N 1
ATOM 684 C CA . ASP A 1 86 ? -8.213 -17.572 0.854 1.00 96.94 86 ASP A CA 1
ATOM 685 C C . ASP A 1 86 ? -8.185 -16.761 2.160 1.00 96.94 86 ASP A C 1
ATOM 687 O O . ASP A 1 86 ? -9.179 -16.156 2.578 1.00 96.94 86 ASP A O 1
ATOM 691 N N . GLN A 1 87 ? -7.032 -16.731 2.836 1.00 97.12 87 GLN A N 1
ATOM 692 C CA . GLN A 1 87 ? -6.841 -15.921 4.042 1.00 97.12 87 GLN A CA 1
ATOM 693 C C . GLN A 1 87 ? -6.944 -14.425 3.741 1.00 97.12 87 GLN A C 1
ATOM 695 O O . GLN A 1 87 ? -7.604 -13.701 4.486 1.00 97.12 87 GLN A O 1
ATOM 700 N N . VAL A 1 88 ? -6.324 -13.961 2.654 1.00 97.19 88 VAL A N 1
ATOM 701 C CA . VAL A 1 88 ? -6.415 -12.567 2.202 1.00 97.19 88 VAL A CA 1
ATOM 702 C C . VAL A 1 88 ? -7.862 -12.184 1.941 1.00 97.19 88 VAL A C 1
ATOM 704 O O . VAL A 1 88 ? -8.299 -11.143 2.430 1.00 97.19 88 VAL A O 1
ATOM 707 N N . HIS A 1 89 ? -8.611 -13.020 1.220 1.00 97.38 89 HIS A N 1
ATOM 708 C CA . HIS A 1 89 ? -10.015 -12.752 0.922 1.00 97.38 89 HIS A CA 1
ATOM 709 C C . HIS A 1 89 ? -10.832 -12.559 2.204 1.00 97.38 89 HIS A C 1
ATOM 711 O O . HIS A 1 89 ? -11.526 -11.552 2.355 1.00 97.38 89 HIS A O 1
ATOM 717 N N . ARG A 1 90 ? -10.661 -13.461 3.176 1.00 97.81 90 ARG A N 1
ATOM 718 C CA . ARG A 1 90 ? -11.331 -13.378 4.479 1.00 97.81 90 ARG A CA 1
ATOM 719 C C . ARG A 1 90 ? -10.967 -12.109 5.246 1.00 97.81 90 ARG A C 1
ATOM 721 O O . ARG A 1 90 ? -11.853 -11.424 5.741 1.00 97.81 90 ARG A O 1
ATOM 728 N N . TYR A 1 91 ? -9.684 -11.752 5.300 1.00 97.81 91 TYR A N 1
ATOM 729 C CA . TYR A 1 91 ? -9.250 -10.520 5.961 1.00 97.81 91 TYR A CA 1
ATOM 730 C C . TYR A 1 91 ? -9.828 -9.263 5.297 1.00 97.81 91 TYR A C 1
ATOM 732 O O . TYR A 1 91 ? -10.198 -8.313 5.986 1.00 97.81 91 TYR A O 1
ATOM 740 N N . LEU A 1 92 ? -9.927 -9.235 3.966 1.00 96.62 92 LEU A N 1
ATOM 741 C CA . LEU A 1 92 ? -10.525 -8.109 3.246 1.00 96.62 92 LEU A CA 1
ATOM 742 C C . LEU A 1 92 ? -12.041 -8.024 3.481 1.00 96.62 92 LEU A C 1
ATOM 744 O O . LEU A 1 92 ? -12.557 -6.917 3.635 1.00 96.62 92 LEU A O 1
ATOM 748 N N . GLN A 1 93 ? -12.736 -9.161 3.578 1.00 95.75 93 GLN A N 1
ATOM 749 C CA . GLN A 1 93 ? -14.149 -9.215 3.969 1.00 95.75 93 GLN A CA 1
ATOM 750 C C . GLN A 1 93 ? -14.365 -8.703 5.397 1.00 95.75 93 GLN A C 1
ATOM 752 O O . GLN A 1 93 ? -15.182 -7.810 5.605 1.00 95.75 93 GLN A O 1
ATOM 757 N N . GLU A 1 94 ? -13.597 -9.205 6.368 1.00 95.75 94 GLU A N 1
ATOM 758 C CA . GLU A 1 94 ? -13.667 -8.779 7.774 1.00 95.75 94 GLU A CA 1
ATOM 759 C C . GLU A 1 94 ? -13.359 -7.283 7.933 1.00 95.75 94 GLU A C 1
ATOM 761 O O . GLU A 1 94 ? -13.989 -6.590 8.734 1.00 95.75 94 GLU A O 1
ATOM 766 N N . PHE A 1 95 ? -12.423 -6.755 7.139 1.00 94.69 95 PHE A N 1
ATOM 767 C CA . PHE A 1 95 ? -12.164 -5.319 7.075 1.00 94.69 95 PHE A CA 1
ATOM 768 C C . PHE A 1 95 ? -13.378 -4.538 6.555 1.00 94.69 95 PHE A C 1
ATOM 770 O O . PHE A 1 95 ? -13.774 -3.557 7.184 1.00 94.69 9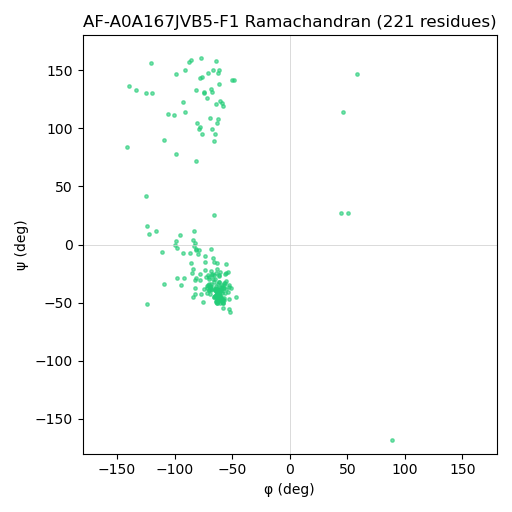5 PHE A O 1
ATOM 777 N N . CYS A 1 96 ? -13.983 -4.969 5.443 1.00 92.06 96 CYS A N 1
ATOM 778 C CA . CYS A 1 96 ? -15.154 -4.298 4.873 1.00 92.06 96 CYS A CA 1
ATOM 779 C C . CYS A 1 96 ? -16.348 -4.326 5.834 1.00 92.06 96 CYS A C 1
ATOM 781 O O . CYS A 1 96 ? -16.966 -3.283 6.042 1.00 92.06 96 CYS A O 1
ATOM 783 N N . GLN A 1 97 ? -16.609 -5.468 6.478 1.00 91.69 97 GLN A N 1
ATOM 784 C CA . GLN A 1 97 ? -17.664 -5.594 7.485 1.00 91.69 97 GLN A CA 1
ATOM 785 C C . GLN A 1 97 ? -17.402 -4.667 8.673 1.00 91.69 97 GLN A C 1
ATOM 787 O O . GLN A 1 97 ? -18.272 -3.906 9.079 1.00 91.69 97 GLN A O 1
ATOM 792 N N . SER A 1 98 ? -16.165 -4.642 9.182 1.00 91.25 98 SER A N 1
ATOM 793 C CA . SER A 1 98 ? -15.812 -3.735 10.274 1.00 91.25 98 SER A CA 1
ATOM 794 C C . SER A 1 98 ? -15.980 -2.264 9.888 1.00 91.25 98 SER A C 1
ATOM 796 O O . SER A 1 98 ? -16.288 -1.449 10.762 1.00 91.25 98 SER A O 1
ATOM 798 N N . CYS A 1 99 ? -15.755 -1.903 8.622 1.00 89.25 99 CYS A N 1
ATOM 799 C CA . CYS A 1 99 ? -16.018 -0.557 8.128 1.00 89.25 99 CYS A CA 1
ATOM 800 C C . CYS A 1 99 ? -17.518 -0.250 8.076 1.00 89.25 99 CYS A C 1
ATOM 802 O O . CYS A 1 99 ? -17.903 0.841 8.486 1.00 89.25 99 CYS A O 1
ATOM 804 N N . GLU A 1 100 ? -18.344 -1.187 7.615 1.00 88.56 100 GLU A N 1
ATOM 805 C CA . GLU A 1 100 ? -19.805 -1.048 7.587 1.00 88.56 100 GLU A CA 1
ATOM 806 C C . GLU A 1 100 ? -20.399 -0.900 8.997 1.00 88.56 100 GLU A C 1
ATOM 808 O O . GLU A 1 100 ? -21.229 -0.026 9.228 1.00 88.56 100 GLU A O 1
ATOM 813 N N . ASP A 1 101 ? -19.910 -1.682 9.962 1.00 88.56 101 ASP A N 1
ATOM 814 C CA . ASP A 1 101 ? -20.395 -1.642 11.346 1.00 88.56 101 ASP A CA 1
ATOM 815 C C . ASP A 1 101 ? -19.990 -0.348 12.076 1.00 88.56 101 ASP A C 1
ATOM 817 O O . ASP A 1 101 ? -20.656 0.102 13.010 1.00 88.56 101 ASP A O 1
ATOM 821 N N . THR A 1 102 ? -18.849 0.237 11.695 1.00 86.69 102 THR A N 1
ATOM 822 C CA . THR A 1 102 ? -18.253 1.387 12.396 1.00 86.69 102 THR A CA 1
ATOM 823 C C . THR A 1 102 ? -18.658 2.725 11.784 1.00 86.69 102 THR A C 1
ATOM 825 O O . THR A 1 102 ? -18.753 3.726 12.500 1.00 86.69 102 THR A O 1
ATOM 828 N N . TYR A 1 103 ? -18.822 2.775 10.464 1.00 84.50 103 TYR A N 1
ATOM 829 C CA . TYR A 1 103 ? -18.988 4.011 9.707 1.00 84.50 103 TYR A CA 1
ATOM 830 C C . TYR A 1 103 ? -20.320 4.025 8.958 1.00 84.50 103 TYR A C 1
ATOM 832 O O . TYR A 1 103 ? -20.875 2.988 8.623 1.00 84.50 103 TYR A O 1
ATOM 840 N N . GLU A 1 104 ? -20.831 5.216 8.639 1.00 78.56 104 GLU A N 1
ATOM 841 C CA . GLU A 1 104 ? -22.022 5.316 7.793 1.00 78.56 104 GLU A CA 1
ATOM 842 C C . GLU A 1 104 ? -21.774 4.704 6.397 1.00 78.56 104 GLU A C 1
ATOM 844 O O . GLU A 1 104 ? -20.662 4.826 5.869 1.00 78.56 104 GLU A O 1
ATOM 849 N N . PRO A 1 105 ? -22.809 4.154 5.727 1.00 68.94 105 PRO A N 1
ATOM 850 C CA . PRO A 1 105 ? -22.676 3.458 4.439 1.00 68.94 105 PRO A CA 1
ATOM 851 C C . PRO A 1 105 ? -21.961 4.255 3.337 1.00 68.94 105 PRO A C 1
ATOM 853 O O . PRO A 1 105 ? -21.372 3.687 2.423 1.00 68.94 105 PRO A O 1
ATOM 856 N N . LYS A 1 106 ? -21.967 5.591 3.432 1.00 67.94 106 LYS A N 1
ATOM 857 C CA . LYS A 1 106 ? -21.290 6.499 2.492 1.00 67.94 106 LYS A CA 1
ATOM 858 C C . LYS A 1 106 ? -19.758 6.407 2.525 1.00 67.94 106 LYS A C 1
ATOM 860 O O . LYS A 1 106 ? -19.111 6.984 1.656 1.00 67.94 106 LYS A O 1
ATOM 865 N N . VAL A 1 107 ? -19.176 5.734 3.519 1.00 70.62 107 VAL A N 1
ATOM 866 C CA . VAL A 1 107 ? -17.719 5.582 3.663 1.00 70.62 107 VAL A CA 1
ATOM 867 C C . VAL A 1 107 ? -17.174 4.420 2.826 1.00 70.62 107 VAL A C 1
ATOM 869 O O . VAL A 1 107 ? -15.992 4.431 2.478 1.00 70.62 107 VAL A O 1
ATOM 872 N N . LEU A 1 108 ? -18.016 3.454 2.437 1.00 74.88 108 LEU A N 1
ATOM 873 C CA . LEU A 1 108 ? -17.596 2.349 1.578 1.00 74.88 108 LEU A CA 1
ATOM 874 C C . LEU A 1 108 ? -17.297 2.862 0.167 1.00 74.88 108 LEU A C 1
ATOM 876 O O . LEU A 1 108 ? -18.179 3.252 -0.596 1.00 74.88 108 LEU A O 1
ATOM 880 N N . THR A 1 109 ? -16.012 2.876 -0.170 1.00 83.62 109 THR A N 1
ATOM 881 C CA . THR A 1 109 ? -15.545 3.328 -1.482 1.00 83.62 109 THR A CA 1
ATOM 882 C C . THR A 1 109 ? -15.582 2.194 -2.500 1.00 83.62 109 THR A C 1
ATOM 884 O O . THR A 1 109 ? -15.487 1.017 -2.156 1.00 83.62 109 THR A O 1
ATOM 887 N N . TYR A 1 110 ? -15.616 2.547 -3.785 1.00 87.12 110 TYR A N 1
ATOM 888 C CA . TYR A 1 110 ? -15.463 1.582 -4.876 1.00 87.12 110 TYR A CA 1
ATOM 889 C C . TYR A 1 110 ? -14.197 0.716 -4.733 1.00 87.12 110 TYR A C 1
ATOM 891 O O . TYR A 1 110 ? -14.235 -0.485 -4.979 1.00 87.12 110 TYR A O 1
ATOM 899 N N . ASN A 1 111 ? -13.092 1.291 -4.247 1.00 87.50 111 ASN A N 1
ATOM 900 C CA . ASN A 1 111 ? -11.855 0.541 -4.011 1.00 87.50 111 ASN A CA 1
ATOM 901 C C . ASN A 1 111 ? -12.025 -0.546 -2.939 1.00 87.50 111 ASN A C 1
ATOM 903 O O . ASN A 1 111 ? -11.462 -1.626 -3.078 1.00 87.50 111 ASN A O 1
ATOM 907 N N . MET A 1 112 ? -12.835 -0.294 -1.904 1.00 88.38 112 MET A N 1
ATOM 908 C CA . MET A 1 112 ? -13.155 -1.314 -0.900 1.00 88.38 112 MET A CA 1
ATOM 909 C C . MET A 1 112 ? -13.964 -2.460 -1.506 1.00 88.38 112 MET A C 1
ATOM 911 O O . MET A 1 112 ? -13.690 -3.616 -1.209 1.00 88.38 112 MET A O 1
ATOM 915 N N . HIS A 1 113 ? -14.895 -2.162 -2.415 1.00 88.56 113 HIS A N 1
ATOM 916 C CA . HIS A 1 113 ? -15.605 -3.199 -3.163 1.00 88.56 113 HIS A CA 1
ATOM 917 C C . HIS A 1 113 ? -14.651 -4.030 -4.039 1.00 88.56 113 HIS A C 1
ATOM 919 O O . HIS A 1 113 ? -14.743 -5.256 -4.065 1.00 88.56 113 HIS A O 1
ATOM 925 N N . LEU A 1 114 ? -13.688 -3.384 -4.706 1.00 91.81 114 LEU A N 1
ATOM 926 C CA . LEU A 1 114 ? -12.688 -4.077 -5.525 1.00 91.81 114 LEU A CA 1
ATOM 927 C C . LEU A 1 114 ? -11.803 -5.046 -4.734 1.00 91.81 114 LEU A C 1
ATOM 929 O O . LEU A 1 114 ? -11.332 -6.025 -5.312 1.00 91.81 114 LEU A O 1
ATOM 933 N N . HIS A 1 115 ? -11.605 -4.834 -3.430 1.00 92.31 115 HIS A N 1
ATOM 934 C CA . HIS A 1 115 ? -10.869 -5.782 -2.590 1.00 92.31 115 HIS A CA 1
ATOM 935 C C . HIS A 1 115 ? -11.482 -7.190 -2.613 1.00 92.31 115 HIS A C 1
ATOM 937 O O . HIS A 1 115 ? -10.746 -8.172 -2.555 1.00 92.31 115 HIS A O 1
ATOM 943 N N . LEU A 1 116 ? -12.808 -7.301 -2.743 1.00 92.19 116 LEU A N 1
ATOM 944 C CA . LEU A 1 116 ? -13.506 -8.590 -2.748 1.00 92.19 116 LEU A CA 1
ATOM 945 C C . LEU A 1 116 ? -13.244 -9.397 -4.024 1.00 92.19 116 LEU A C 1
ATOM 947 O O . LEU A 1 116 ? -13.257 -10.622 -3.978 1.00 92.19 116 LEU A O 1
ATOM 951 N N . HIS A 1 117 ? -12.931 -8.716 -5.128 1.00 92.94 117 HIS A N 1
ATOM 952 C CA . HIS A 1 117 ? -12.593 -9.337 -6.413 1.00 92.94 117 HIS A CA 1
ATOM 953 C C . HIS A 1 117 ? -11.109 -9.686 -6.535 1.00 92.94 117 HIS A C 1
ATOM 955 O O . HIS A 1 117 ? -10.700 -10.318 -7.505 1.00 92.94 117 HIS A O 1
ATOM 961 N N . LEU A 1 118 ? -10.277 -9.268 -5.574 1.00 93.50 118 LEU A N 1
ATOM 962 C CA . LEU A 1 118 ? -8.832 -9.467 -5.652 1.00 93.50 118 LEU A CA 1
ATOM 963 C C . LEU A 1 118 ? -8.445 -10.948 -5.569 1.00 93.50 118 LEU A C 1
ATOM 965 O O . LEU A 1 118 ? -7.459 -11.339 -6.180 1.00 93.50 118 LEU A O 1
ATOM 969 N N . HIS A 1 119 ? -9.241 -11.760 -4.868 1.00 95.19 119 HIS A N 1
ATOM 970 C CA . HIS A 1 119 ? -9.086 -13.214 -4.818 1.00 95.19 119 HIS A CA 1
ATOM 971 C C . HIS A 1 119 ? -9.001 -13.811 -6.229 1.00 95.19 119 HIS A C 1
ATOM 973 O O . HIS A 1 119 ? -7.982 -14.388 -6.602 1.00 95.19 119 HIS A O 1
ATOM 979 N N . ASP A 1 120 ? -10.032 -13.571 -7.041 1.00 94.44 120 ASP A N 1
ATOM 980 C CA . ASP A 1 120 ? -10.127 -14.126 -8.391 1.00 94.44 120 ASP A CA 1
ATOM 981 C C . ASP A 1 120 ? -9.002 -13.595 -9.281 1.00 94.44 120 ASP A C 1
ATOM 983 O O . ASP A 1 120 ? -8.394 -14.344 -10.040 1.00 94.44 120 ASP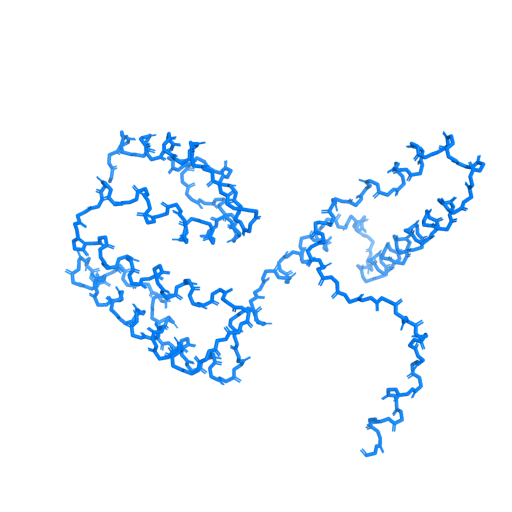 A O 1
ATOM 987 N N . LYS A 1 121 ? -8.632 -12.316 -9.123 1.00 94.19 121 LYS A N 1
ATOM 988 C CA . LYS A 1 121 ? -7.514 -11.732 -9.878 1.00 94.19 121 LYS A CA 1
ATOM 989 C C . LYS A 1 121 ? -6.169 -12.364 -9.547 1.00 94.19 121 LYS A C 1
ATOM 991 O O . LYS A 1 121 ? -5.372 -12.551 -10.459 1.00 94.19 121 LYS A O 1
ATOM 996 N N . ILE A 1 122 ? -5.917 -12.709 -8.289 1.00 94.50 122 ILE A N 1
ATOM 997 C CA . ILE A 1 122 ? -4.664 -13.371 -7.917 1.00 94.50 122 ILE A CA 1
ATOM 998 C C . ILE A 1 122 ? -4.651 -14.819 -8.420 1.00 94.50 122 ILE A C 1
ATOM 1000 O O . ILE A 1 122 ? -3.611 -15.300 -8.861 1.00 94.50 122 ILE A O 1
ATOM 1004 N N . CYS A 1 123 ? -5.798 -15.502 -8.409 1.00 93.62 123 CYS A N 1
ATOM 1005 C CA . CYS A 1 123 ? -5.922 -16.843 -8.982 1.00 93.62 123 CYS A CA 1
ATOM 1006 C C . CYS A 1 123 ? -5.675 -16.859 -10.499 1.00 93.62 123 CYS A C 1
ATOM 1008 O O . CYS A 1 123 ? -5.000 -17.762 -10.989 1.00 93.62 123 CYS A O 1
ATOM 1010 N N . ASP A 1 124 ? -6.181 -15.859 -11.225 1.00 94.44 124 ASP A N 1
ATOM 1011 C CA . ASP A 1 124 ? -6.063 -15.777 -12.685 1.00 94.44 124 ASP A CA 1
ATOM 1012 C C . ASP A 1 124 ? -4.671 -15.315 -13.153 1.00 94.44 124 ASP A C 1
ATOM 1014 O O . ASP A 1 124 ? -4.134 -15.841 -14.129 1.00 94.44 124 ASP A O 1
ATOM 1018 N N . PHE A 1 125 ? -4.094 -14.305 -12.490 1.00 92.56 125 PHE A N 1
ATOM 1019 C CA . PHE A 1 125 ? -2.893 -13.598 -12.966 1.00 92.56 125 PHE A CA 1
ATOM 1020 C C . PHE A 1 125 ? -1.638 -13.846 -12.122 1.00 92.56 125 PHE A C 1
ATOM 1022 O O . PHE A 1 125 ? -0.556 -13.410 -12.514 1.00 92.56 125 PHE A O 1
ATOM 1029 N N . GLY A 1 126 ? -1.761 -14.540 -10.990 1.00 93.00 126 GLY A N 1
ATOM 1030 C CA . GLY A 1 126 ? -0.671 -14.758 -10.041 1.00 93.00 126 GLY A CA 1
ATOM 1031 C C . GLY A 1 126 ? -0.557 -13.660 -8.971 1.00 93.00 126 GLY A C 1
ATOM 1032 O O . GLY A 1 126 ? -1.472 -12.855 -8.787 1.00 93.00 126 GLY A O 1
ATOM 1033 N N . PRO A 1 127 ? 0.547 -13.634 -8.201 1.00 92.88 127 PRO A N 1
ATOM 1034 C CA . PRO A 1 127 ? 0.799 -12.633 -7.165 1.00 92.88 127 PRO A CA 1
ATOM 1035 C C . PRO A 1 127 ? 0.614 -11.183 -7.645 1.00 92.88 127 PRO A C 1
ATOM 1037 O O . PRO A 1 127 ? 1.065 -10.805 -8.722 1.00 92.88 127 PRO A O 1
ATOM 1040 N N . VAL A 1 128 ? 0.057 -10.314 -6.788 1.00 91.50 128 VAL A N 1
ATOM 1041 C CA . VAL A 1 128 ? -0.145 -8.878 -7.100 1.00 91.50 128 VAL A CA 1
ATOM 1042 C C . VAL A 1 128 ? 1.149 -8.179 -7.519 1.00 91.50 128 VAL A C 1
ATOM 1044 O O . VAL A 1 128 ? 1.128 -7.248 -8.323 1.00 91.50 128 VAL A O 1
ATOM 1047 N N . TYR A 1 129 ? 2.281 -8.629 -6.978 1.00 87.38 129 TYR A N 1
ATOM 1048 C CA . TYR A 1 129 ? 3.598 -8.110 -7.321 1.00 87.38 129 TYR A CA 1
ATOM 1049 C C . TYR A 1 129 ? 3.903 -8.188 -8.826 1.00 87.38 129 TYR A C 1
ATOM 1051 O O . TYR A 1 129 ? 4.565 -7.295 -9.355 1.00 87.38 129 TYR A O 1
ATOM 1059 N N . ASP A 1 130 ? 3.398 -9.203 -9.526 1.00 86.75 130 ASP A N 1
ATOM 1060 C CA . ASP A 1 130 ? 3.748 -9.456 -10.927 1.00 86.75 130 ASP A CA 1
ATOM 1061 C C . ASP A 1 130 ? 3.123 -8.436 -11.884 1.00 86.75 130 ASP A C 1
ATOM 1063 O O . ASP A 1 130 ? 3.700 -8.117 -12.924 1.00 86.75 130 ASP A O 1
ATOM 1067 N N . TYR A 1 131 ? 1.971 -7.868 -11.518 1.00 87.81 131 TYR A N 1
ATOM 1068 C CA . TYR A 1 131 ? 1.213 -6.947 -12.369 1.00 87.81 131 TYR A CA 1
ATOM 1069 C C . TYR A 1 131 ? 0.968 -5.566 -11.743 1.00 87.81 131 TYR A C 1
ATOM 1071 O O . TYR A 1 131 ? 0.217 -4.754 -12.291 1.00 87.81 131 TYR A O 1
ATOM 1079 N N . TRP A 1 132 ? 1.599 -5.248 -10.610 1.00 86.75 132 TRP A N 1
ATOM 1080 C CA . TRP A 1 132 ? 1.485 -3.913 -10.021 1.00 86.75 132 TRP A CA 1
ATOM 1081 C C . TRP A 1 132 ? 2.131 -2.820 -10.900 1.00 86.75 132 TRP A C 1
ATOM 1083 O O . TRP A 1 132 ? 3.116 -3.021 -11.612 1.00 86.75 132 TRP A O 1
ATOM 1093 N N . LEU A 1 133 ? 1.598 -1.598 -10.832 1.00 86.25 133 LEU A N 1
ATOM 1094 C CA . LEU A 1 133 ? 2.003 -0.513 -11.734 1.00 86.25 133 LEU A CA 1
ATOM 1095 C C . LEU A 1 133 ? 3.286 0.223 -11.320 1.00 86.25 133 LEU A C 1
ATOM 1097 O O . LEU A 1 133 ? 3.716 1.131 -12.028 1.00 86.25 133 LEU A O 1
ATOM 1101 N N . PHE A 1 134 ? 3.949 -0.160 -10.224 1.00 80.81 134 PHE A N 1
ATOM 1102 C CA . PHE A 1 134 ? 5.115 0.579 -9.713 1.00 80.81 134 PHE A CA 1
ATOM 1103 C C . PHE A 1 134 ? 6.266 0.649 -10.723 1.00 80.81 134 PHE A C 1
ATOM 1105 O O . PHE A 1 134 ? 6.903 1.696 -10.871 1.00 80.81 134 PHE A O 1
ATOM 1112 N N . GLY A 1 135 ? 6.513 -0.443 -11.456 1.00 81.88 135 GLY A N 1
ATOM 1113 C CA . GLY A 1 135 ? 7.507 -0.464 -12.532 1.00 81.88 135 GLY A CA 1
ATOM 1114 C C . GLY A 1 135 ? 7.152 0.510 -13.659 1.00 81.88 135 GLY A C 1
ATOM 1115 O O . GLY A 1 135 ? 7.990 1.310 -14.081 1.00 81.88 135 GLY A O 1
ATOM 1116 N N . PHE A 1 136 ? 5.886 0.504 -14.080 1.00 83.88 136 PHE A N 1
ATOM 1117 C CA . PHE A 1 136 ? 5.372 1.382 -15.129 1.00 83.88 136 PHE A CA 1
ATOM 1118 C C . PHE A 1 136 ? 5.397 2.859 -14.723 1.00 83.88 136 PHE A C 1
ATOM 1120 O O . PHE A 1 136 ? 5.865 3.696 -15.490 1.00 83.88 136 PHE A O 1
ATOM 1127 N N . GLU A 1 137 ? 4.970 3.210 -13.510 1.00 83.06 137 GLU A N 1
ATOM 1128 C CA . GLU A 1 137 ? 5.004 4.591 -13.008 1.00 83.06 137 GLU A CA 1
ATOM 1129 C C . GLU A 1 137 ? 6.433 5.142 -12.915 1.00 83.06 137 GLU A C 1
ATOM 1131 O O . GLU A 1 137 ? 6.702 6.299 -13.278 1.00 83.06 137 GLU A O 1
ATOM 1136 N N . ARG A 1 138 ? 7.379 4.301 -12.474 1.00 83.25 138 ARG A N 1
ATOM 1137 C CA . ARG A 1 138 ? 8.804 4.650 -12.457 1.00 83.25 138 ARG A CA 1
ATOM 1138 C C . ARG A 1 138 ? 9.315 4.887 -13.874 1.00 83.25 138 ARG A C 1
ATOM 1140 O O . ARG A 1 138 ? 10.003 5.881 -14.107 1.00 83.25 138 ARG A O 1
ATOM 1147 N N . TYR A 1 139 ? 8.947 4.024 -14.817 1.00 82.25 139 TYR A N 1
ATOM 1148 C CA . TYR A 1 139 ? 9.318 4.182 -16.219 1.00 82.25 139 TYR A CA 1
ATOM 1149 C C . TYR A 1 139 ? 8.718 5.454 -16.837 1.00 82.25 139 TYR A C 1
ATOM 1151 O O . TYR A 1 139 ? 9.443 6.250 -17.431 1.00 82.25 139 TYR A O 1
ATOM 1159 N N . ASN A 1 140 ? 7.438 5.735 -16.594 1.00 85.00 140 ASN A N 1
ATOM 1160 C CA . ASN A 1 140 ? 6.767 6.956 -17.050 1.00 85.00 140 ASN A CA 1
ATOM 1161 C C . ASN A 1 140 ? 7.454 8.222 -16.523 1.00 85.00 140 ASN A C 1
ATOM 1163 O O . ASN A 1 140 ? 7.591 9.212 -17.244 1.00 85.00 140 ASN A O 1
ATOM 1167 N N . SER A 1 141 ? 7.947 8.185 -15.285 1.00 82.31 141 SER A N 1
ATOM 1168 C CA . SER A 1 141 ? 8.732 9.284 -14.714 1.00 82.31 141 SER A CA 1
ATOM 1169 C C . SER A 1 141 ? 10.058 9.493 -15.457 1.00 82.31 141 SER A C 1
ATOM 1171 O O . SER A 1 141 ? 10.446 10.635 -15.706 1.00 82.31 141 SER A O 1
ATOM 1173 N N . LEU A 1 142 ? 10.738 8.411 -15.858 1.00 82.19 142 LEU A N 1
ATOM 1174 C CA . LEU A 1 142 ? 11.949 8.490 -16.686 1.00 82.19 142 LEU A CA 1
ATOM 1175 C C . LEU A 1 142 ? 11.640 9.084 -18.060 1.00 82.19 142 LEU A C 1
ATOM 1177 O O . LEU A 1 142 ? 12.350 9.989 -18.500 1.00 82.19 142 LEU A O 1
ATOM 1181 N N . LEU A 1 143 ? 10.563 8.629 -18.706 1.00 81.81 143 LEU A N 1
ATOM 1182 C CA . LEU A 1 143 ? 10.114 9.162 -19.992 1.00 81.81 143 LEU A CA 1
ATOM 1183 C C . LEU A 1 143 ? 9.829 10.664 -19.909 1.00 81.81 143 LEU A C 1
ATOM 1185 O O . LEU A 1 143 ? 10.349 11.432 -20.717 1.00 81.81 143 LEU A O 1
ATOM 1189 N N . LYS A 1 144 ? 9.080 11.099 -18.891 1.00 80.38 144 LYS A N 1
ATOM 1190 C CA . LYS A 1 144 ? 8.726 12.510 -18.673 1.00 80.38 144 LYS A CA 1
ATOM 1191 C C . LYS A 1 144 ? 9.947 13.408 -18.453 1.00 80.38 144 LYS A C 1
ATOM 1193 O O . LYS A 1 144 ? 9.937 14.569 -18.855 1.00 80.38 144 LYS A O 1
ATOM 1198 N N . ASN A 1 145 ? 11.004 12.882 -17.838 1.00 79.75 145 ASN A N 1
ATOM 1199 C CA . ASN A 1 145 ? 12.231 13.633 -17.567 1.00 79.75 145 ASN A CA 1
ATOM 1200 C C . ASN A 1 145 ? 13.152 13.763 -18.795 1.00 79.75 145 ASN A C 1
ATOM 1202 O O . ASN A 1 145 ? 14.163 14.474 -18.743 1.00 79.75 145 ASN A O 1
ATOM 1206 N N . ASN A 1 146 ? 12.819 13.126 -19.921 1.00 74.69 146 ASN A N 1
ATOM 1207 C CA . ASN A 1 146 ? 13.538 13.319 -21.173 1.00 74.69 146 ASN A CA 1
ATOM 1208 C C . ASN A 1 146 ? 13.078 14.599 -21.868 1.00 74.69 146 ASN A C 1
ATOM 1210 O O . ASN A 1 146 ? 12.013 14.663 -22.475 1.00 74.69 146 ASN A O 1
ATOM 1214 N N . LYS A 1 147 ? 13.920 15.636 -21.803 1.00 71.75 147 LYS A N 1
ATOM 1215 C CA . LYS A 1 147 ? 13.710 16.886 -22.541 1.00 71.75 147 LYS A CA 1
ATOM 1216 C C . LYS A 1 147 ? 13.744 16.604 -24.046 1.00 71.75 147 LYS A C 1
ATOM 1218 O O . LYS A 1 147 ? 14.818 16.442 -24.616 1.00 71.75 147 LYS A O 1
ATOM 1223 N N . THR A 1 148 ? 12.586 16.588 -24.696 1.00 67.19 148 THR A N 1
ATOM 1224 C CA . THR A 1 148 ? 12.476 16.370 -26.148 1.00 67.19 148 THR A CA 1
ATOM 1225 C C . THR A 1 148 ? 12.679 17.632 -26.988 1.00 67.19 148 THR A C 1
ATOM 1227 O O . THR A 1 148 ? 12.544 17.581 -28.205 1.00 67.19 148 THR A O 1
ATOM 1230 N N . ASN A 1 149 ? 13.013 18.779 -26.376 1.00 66.12 149 ASN A N 1
ATOM 1231 C CA . ASN A 1 149 ? 13.204 20.077 -27.049 1.00 66.12 149 ASN A CA 1
ATOM 1232 C C . ASN A 1 149 ? 12.110 20.417 -28.087 1.00 66.12 149 ASN A C 1
ATOM 1234 O O . ASN A 1 149 ? 12.379 21.147 -29.036 1.00 66.12 149 ASN A O 1
ATOM 1238 N N . ARG A 1 150 ? 10.887 19.880 -27.919 1.00 63.31 150 ARG A N 1
ATOM 1239 C CA . ARG A 1 150 ? 9.768 19.990 -28.875 1.00 63.31 150 ARG A CA 1
ATOM 1240 C C . ARG A 1 150 ? 10.131 19.613 -30.323 1.00 63.31 150 ARG A C 1
ATOM 1242 O O . ARG A 1 150 ? 9.519 20.120 -31.252 1.00 63.31 150 ARG A O 1
ATOM 1249 N N . LYS A 1 151 ? 11.126 18.743 -30.531 1.00 64.25 151 LYS A N 1
ATOM 1250 C CA . LYS A 1 151 ? 11.370 18.133 -31.843 1.00 64.25 151 LYS A CA 1
ATOM 1251 C C . LYS A 1 151 ? 10.408 16.955 -32.007 1.00 64.25 151 LYS A C 1
ATOM 1253 O O . LYS A 1 151 ? 10.305 16.137 -31.097 1.00 64.25 151 LYS A O 1
ATOM 1258 N N . ASP A 1 152 ? 9.748 16.863 -33.159 1.00 60.44 152 ASP A N 1
ATOM 1259 C CA . ASP A 1 152 ? 8.607 15.973 -33.461 1.00 60.44 152 ASP A CA 1
ATOM 1260 C C . ASP A 1 152 ? 8.893 14.452 -33.463 1.00 60.44 152 ASP A C 1
ATOM 1262 O O . ASP A 1 152 ? 8.209 13.690 -34.137 1.00 60.44 152 ASP A O 1
ATOM 1266 N N . ARG A 1 153 ? 9.909 13.963 -32.740 1.00 74.00 153 ARG A N 1
ATOM 1267 C CA . ARG A 1 153 ? 10.227 12.525 -32.647 1.00 74.00 153 ARG A CA 1
ATOM 1268 C C . ARG A 1 153 ? 10.659 12.150 -31.235 1.00 74.00 153 ARG A C 1
ATOM 1270 O O . ARG A 1 153 ? 11.857 12.108 -30.918 1.00 74.00 153 ARG A O 1
ATOM 1277 N N . PHE A 1 154 ? 9.669 11.902 -30.379 1.00 78.06 154 PHE A N 1
ATOM 1278 C CA . PHE A 1 154 ? 9.879 11.420 -29.013 1.00 78.06 154 PHE A CA 1
ATOM 1279 C C . PHE A 1 154 ? 10.672 10.109 -29.020 1.00 78.06 154 PHE A C 1
ATOM 1281 O O . PHE A 1 154 ? 11.672 9.996 -28.313 1.00 78.06 154 PHE A O 1
ATOM 1288 N N . GLU A 1 155 ? 10.290 9.175 -29.891 1.00 82.12 155 GLU A N 1
ATOM 1289 C CA . GLU A 1 155 ? 10.886 7.849 -30.033 1.00 82.12 155 GLU A CA 1
ATOM 1290 C C . GLU A 1 155 ? 12.363 7.958 -30.413 1.00 82.12 155 GLU A C 1
ATOM 1292 O O . GLU A 1 155 ? 13.218 7.395 -29.736 1.00 82.12 155 GLU A O 1
ATOM 1297 N N . THR A 1 156 ? 12.695 8.748 -31.441 1.00 79.38 156 THR A N 1
ATOM 1298 C CA . THR A 1 156 ? 14.089 8.939 -31.879 1.00 79.38 156 THR A CA 1
ATOM 1299 C C . THR A 1 156 ? 14.940 9.588 -30.790 1.00 79.38 156 THR A C 1
ATOM 1301 O O . THR A 1 156 ? 16.078 9.174 -30.566 1.00 79.38 156 THR A O 1
ATOM 1304 N N . THR A 1 157 ? 14.400 10.591 -30.094 1.00 80.88 157 THR A N 1
ATOM 1305 C CA . THR A 1 157 ? 15.115 11.276 -29.007 1.00 80.88 157 THR A CA 1
ATOM 1306 C C . THR A 1 157 ? 15.366 10.334 -27.834 1.00 80.88 157 THR A C 1
ATOM 1308 O O . THR A 1 157 ? 16.477 10.287 -27.304 1.00 80.88 157 THR A O 1
ATOM 1311 N N . TYR A 1 158 ? 14.348 9.564 -27.449 1.00 81.69 158 TYR A N 1
ATOM 1312 C CA . TYR A 1 158 ? 14.451 8.580 -26.384 1.00 81.69 158 TYR A CA 1
ATOM 1313 C C . TYR A 1 158 ? 15.458 7.484 -26.738 1.00 81.69 158 TYR A C 1
ATOM 1315 O O . TYR A 1 158 ? 16.389 7.257 -25.970 1.00 81.69 158 TYR A O 1
ATOM 1323 N N . MET A 1 159 ? 15.341 6.879 -27.925 1.00 84.00 159 MET A N 1
ATOM 1324 C CA . MET A 1 159 ? 16.239 5.812 -28.376 1.00 84.00 159 MET A CA 1
ATOM 1325 C C . MET A 1 159 ? 17.690 6.279 -28.478 1.00 84.00 159 MET A C 1
ATOM 1327 O O . MET A 1 159 ? 18.582 5.569 -28.028 1.00 84.00 159 MET A O 1
ATOM 1331 N N . THR A 1 160 ? 17.938 7.487 -28.995 1.00 82.69 160 THR A N 1
ATOM 1332 C CA . THR A 1 160 ? 19.298 8.052 -29.082 1.00 82.69 160 THR A CA 1
ATOM 1333 C C . THR A 1 160 ? 19.903 8.272 -27.701 1.00 82.69 160 THR A C 1
ATOM 1335 O O . THR A 1 160 ? 21.089 8.035 -27.486 1.00 82.69 160 THR A O 1
ATOM 1338 N N . LYS A 1 161 ? 19.098 8.739 -26.743 1.00 81.81 161 LYS A N 1
ATOM 1339 C CA . LYS A 1 161 ? 19.570 8.963 -25.380 1.00 81.81 161 LYS A CA 1
ATOM 1340 C C . LYS A 1 161 ? 19.802 7.648 -24.640 1.00 81.81 161 LYS A C 1
ATOM 1342 O O . LYS A 1 161 ? 20.828 7.509 -23.987 1.00 81.81 161 LYS A O 1
ATOM 1347 N N . PHE A 1 162 ? 18.902 6.681 -24.801 1.00 82.56 162 PHE A N 1
ATOM 1348 C CA . PHE A 1 162 ? 19.040 5.341 -24.239 1.00 82.56 162 PHE A CA 1
ATOM 1349 C C . PHE A 1 162 ? 20.319 4.651 -24.730 1.00 82.56 162 PHE A C 1
ATOM 1351 O O . PHE A 1 162 ? 21.105 4.179 -23.912 1.00 82.56 162 PHE A O 1
ATOM 1358 N N . THR A 1 163 ? 20.575 4.649 -26.045 1.00 84.31 163 THR A N 1
ATOM 1359 C CA . THR A 1 163 ? 21.807 4.067 -26.599 1.00 84.31 163 THR A CA 1
ATOM 1360 C C . THR A 1 163 ? 23.042 4.829 -26.132 1.00 84.31 163 THR A C 1
ATOM 1362 O O . THR A 1 163 ? 24.002 4.202 -25.692 1.00 84.31 163 THR A O 1
ATOM 1365 N N . ALA A 1 164 ? 23.020 6.166 -26.142 1.00 83.88 164 ALA A N 1
ATOM 1366 C CA . ALA A 1 164 ? 24.134 6.968 -25.641 1.00 83.88 164 ALA A CA 1
ATOM 1367 C C . ALA A 1 164 ? 24.446 6.684 -24.163 1.00 83.88 164 ALA A C 1
ATOM 1369 O O . ALA A 1 164 ? 25.617 6.621 -23.792 1.00 83.88 164 ALA A O 1
ATOM 1370 N N . ASP A 1 165 ? 23.431 6.506 -23.318 1.00 80.94 165 ASP A N 1
ATOM 1371 C CA . ASP A 1 165 ? 23.622 6.216 -21.895 1.00 80.94 165 ASP A CA 1
ATOM 1372 C C . ASP A 1 165 ? 24.143 4.784 -21.668 1.00 80.94 165 ASP A C 1
ATOM 1374 O O . ASP A 1 165 ? 25.044 4.599 -20.846 1.00 80.94 165 ASP A O 1
ATOM 1378 N N . ALA A 1 166 ? 23.687 3.800 -22.455 1.00 80.62 166 ALA A N 1
ATOM 1379 C CA . ALA A 1 166 ? 24.252 2.447 -22.455 1.00 80.62 166 ALA A CA 1
ATOM 1380 C C . ALA A 1 166 ? 25.739 2.446 -22.864 1.00 80.62 166 ALA A C 1
ATOM 1382 O O . ALA A 1 166 ? 26.584 1.923 -22.136 1.00 80.62 166 ALA A O 1
ATOM 1383 N N . TYR A 1 167 ? 26.083 3.128 -23.964 1.00 83.06 167 TYR A N 1
ATOM 1384 C CA . TYR A 1 167 ? 27.469 3.246 -24.427 1.00 83.06 167 TYR A CA 1
ATOM 1385 C C . TYR A 1 167 ? 28.374 3.955 -23.414 1.00 83.06 167 TYR A C 1
ATOM 1387 O O . TYR A 1 167 ? 29.509 3.528 -23.214 1.00 83.06 167 TYR A O 1
ATOM 1395 N N . LYS A 1 168 ? 27.899 5.017 -22.749 1.00 81.31 168 LYS A N 1
ATOM 1396 C CA . LYS A 1 168 ? 28.672 5.694 -21.691 1.00 81.31 168 LYS A CA 1
ATOM 1397 C C . LYS A 1 168 ? 28.965 4.760 -20.521 1.00 81.31 168 LYS A C 1
ATOM 1399 O O . LYS A 1 168 ? 30.084 4.773 -20.015 1.00 81.31 168 LYS A O 1
ATOM 1404 N N . ALA A 1 169 ? 27.981 3.973 -20.084 1.00 74.62 169 ALA A N 1
ATOM 1405 C CA . ALA A 1 169 ? 28.150 3.049 -18.966 1.00 74.62 169 ALA A CA 1
ATOM 1406 C C . ALA A 1 169 ? 29.194 1.966 -19.282 1.00 74.62 169 ALA A C 1
ATOM 1408 O O . ALA A 1 169 ? 30.091 1.726 -18.470 1.00 74.62 169 ALA A O 1
ATOM 1409 N N . ASP A 1 170 ? 29.131 1.376 -20.477 1.00 79.50 170 ASP A N 1
ATOM 1410 C CA . ASP A 1 170 ? 30.107 0.378 -20.924 1.00 79.50 170 ASP A CA 1
ATOM 1411 C C . ASP A 1 170 ? 31.493 0.989 -21.151 1.00 79.50 170 ASP A C 1
ATOM 1413 O O . ASP A 1 170 ? 32.500 0.405 -20.751 1.00 79.50 170 ASP A O 1
ATOM 1417 N N . TYR A 1 171 ? 31.564 2.199 -21.714 1.00 77.31 171 TYR A N 1
ATOM 1418 C CA . TYR A 1 171 ? 32.821 2.928 -21.875 1.00 77.31 171 TYR A CA 1
ATOM 1419 C C . TYR A 1 171 ? 33.505 3.185 -20.528 1.00 77.31 171 TYR A C 1
ATOM 1421 O O . TYR A 1 171 ? 34.695 2.909 -20.378 1.00 77.31 171 TYR A O 1
ATOM 1429 N N . VAL A 1 172 ? 32.755 3.659 -19.527 1.00 74.06 172 VAL A N 1
ATOM 1430 C CA . VAL A 1 172 ? 33.282 3.870 -18.173 1.00 74.06 172 VAL A CA 1
ATOM 1431 C C . VAL A 1 172 ? 33.724 2.541 -17.562 1.00 74.06 172 VAL A C 1
ATOM 1433 O O . VAL A 1 172 ? 34.853 2.456 -17.094 1.00 74.06 172 VAL A O 1
ATOM 1436 N N . ARG A 1 173 ? 32.912 1.477 -17.633 1.00 73.69 173 ARG A N 1
ATOM 1437 C CA . ARG A 1 173 ? 33.279 0.145 -17.111 1.00 73.69 173 ARG A CA 1
ATOM 1438 C C . ARG A 1 173 ? 34.584 -0.388 -17.725 1.00 73.69 173 ARG A C 1
ATOM 1440 O O . ARG A 1 173 ? 35.432 -0.909 -17.002 1.00 73.69 173 ARG A O 1
ATOM 1447 N N . ASN A 1 174 ? 34.767 -0.210 -19.031 1.00 73.75 174 ASN A N 1
ATOM 1448 C CA . ASN A 1 174 ? 35.980 -0.626 -19.735 1.00 73.75 174 ASN A CA 1
ATOM 1449 C C . ASN A 1 174 ? 37.195 0.243 -19.368 1.00 73.75 174 ASN A C 1
ATOM 1451 O O . ASN A 1 174 ? 38.286 -0.284 -19.167 1.00 73.75 174 ASN A O 1
ATOM 1455 N N . MET A 1 175 ? 37.021 1.558 -19.211 1.00 68.94 175 MET A N 1
ATOM 1456 C CA . MET A 1 175 ? 38.102 2.474 -18.812 1.00 68.94 175 MET A CA 1
ATOM 1457 C C . MET A 1 175 ? 38.560 2.255 -17.364 1.00 68.94 175 MET A C 1
ATOM 1459 O O . MET A 1 175 ? 39.753 2.353 -17.079 1.00 68.94 175 MET A O 1
ATOM 1463 N N . LEU A 1 176 ? 37.644 1.876 -16.465 1.00 66.19 176 LEU A N 1
ATOM 1464 C CA . LEU A 1 176 ? 37.950 1.498 -15.077 1.00 66.19 176 LEU A CA 1
ATOM 1465 C C . LEU A 1 176 ? 38.835 0.247 -14.961 1.00 66.19 176 LEU A C 1
ATOM 1467 O O . LEU A 1 176 ? 39.423 0.016 -13.909 1.00 66.19 176 LEU A O 1
ATOM 1471 N N . SER A 1 177 ? 38.962 -0.536 -16.035 1.00 71.69 177 SER A N 1
ATOM 1472 C CA . SER A 1 177 ? 39.854 -1.699 -16.088 1.00 71.69 177 SER A CA 1
ATOM 1473 C C . SER A 1 177 ? 41.316 -1.320 -16.375 1.00 71.69 177 SER A C 1
ATOM 1475 O O . SER A 1 177 ? 42.189 -2.184 -16.339 1.00 71.69 177 SER A O 1
ATOM 1477 N N . CYS A 1 178 ? 41.609 -0.037 -16.640 1.00 68.75 178 CYS A N 1
ATOM 1478 C CA . CYS A 1 178 ? 42.960 0.460 -16.892 1.00 68.75 178 CYS A CA 1
ATOM 1479 C C . CYS A 1 178 ? 43.505 1.256 -15.681 1.00 68.75 178 CYS A C 1
ATOM 1481 O O . CYS A 1 178 ? 43.032 2.366 -15.414 1.00 68.75 178 CYS A O 1
ATOM 1483 N N . PRO A 1 179 ? 44.533 0.756 -14.963 1.00 68.50 179 PRO A N 1
ATOM 1484 C CA . PRO A 1 179 ? 45.063 1.404 -13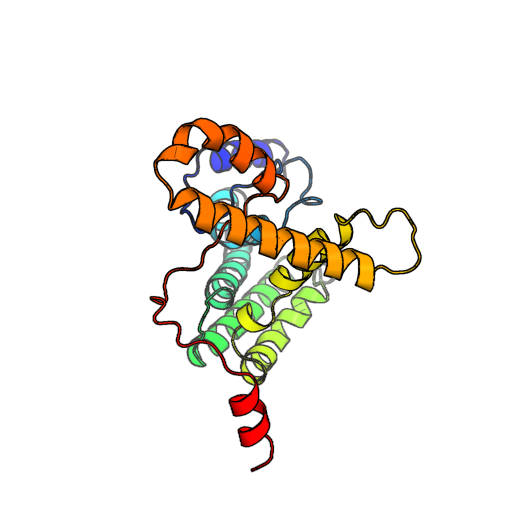.756 1.00 68.50 179 PRO A CA 1
ATOM 1485 C C . PRO A 1 179 ? 45.618 2.821 -13.974 1.00 68.50 179 PRO A C 1
ATOM 1487 O O . PRO A 1 179 ? 45.656 3.625 -13.046 1.00 68.50 179 PRO A O 1
ATOM 1490 N N . SER A 1 180 ? 46.032 3.157 -15.198 1.00 75.56 180 SER A N 1
ATOM 1491 C CA . SER A 1 180 ? 46.591 4.474 -15.538 1.00 75.56 180 SER A CA 1
ATOM 1492 C C . SER A 1 180 ? 45.546 5.593 -15.599 1.00 75.56 180 SER A C 1
ATOM 1494 O O . SER A 1 180 ? 45.910 6.767 -15.573 1.00 75.56 180 SER A O 1
ATOM 1496 N N . LEU A 1 181 ? 44.254 5.254 -15.656 1.00 70.00 181 LEU A N 1
ATOM 1497 C CA . LEU A 1 181 ? 43.156 6.219 -15.780 1.00 70.00 181 LEU A CA 1
ATOM 1498 C C . LEU A 1 181 ? 42.452 6.525 -14.450 1.00 70.00 181 LEU A C 1
ATOM 1500 O O . LEU A 1 181 ? 41.571 7.385 -14.405 1.00 70.00 181 LEU A O 1
ATOM 1504 N N . ILE A 1 182 ? 42.900 5.898 -13.357 1.00 68.88 182 ILE A N 1
ATOM 1505 C CA . ILE A 1 182 ? 42.448 6.151 -11.980 1.00 68.88 182 ILE A CA 1
ATOM 1506 C C . ILE A 1 182 ? 42.475 7.652 -11.594 1.00 68.88 182 ILE A C 1
ATOM 1508 O O . ILE A 1 182 ? 41.537 8.114 -10.942 1.00 68.88 182 ILE A O 1
ATOM 1512 N N . PRO A 1 183 ? 43.457 8.475 -12.018 1.00 77.31 183 PRO A N 1
ATOM 1513 C CA . PRO A 1 183 ? 43.452 9.908 -11.700 1.00 77.31 183 PRO A CA 1
ATOM 1514 C C . PRO A 1 183 ? 42.269 10.688 -12.299 1.00 77.31 183 PRO A C 1
ATOM 1516 O O . PRO A 1 183 ? 41.923 11.760 -11.807 1.00 77.31 183 PRO A O 1
ATOM 1519 N N . PHE A 1 184 ? 41.632 10.160 -13.349 1.00 73.81 184 PHE A N 1
ATOM 1520 C CA . PHE A 1 184 ? 40.533 10.814 -14.064 1.00 73.81 184 PHE A CA 1
ATOM 1521 C C . PHE A 1 184 ? 39.145 10.311 -13.637 1.00 73.81 184 PHE A C 1
ATOM 1523 O O . PHE A 1 184 ? 38.137 10.790 -14.161 1.00 73.81 184 PHE A O 1
ATOM 1530 N N . LEU A 1 185 ? 39.065 9.406 -12.651 1.00 69.25 185 LEU A N 1
ATOM 1531 C CA . LEU A 1 185 ? 37.804 8.903 -12.086 1.00 69.25 185 LEU A CA 1
ATOM 1532 C C . LEU A 1 185 ? 36.778 9.998 -11.758 1.00 69.25 185 LEU A C 1
ATOM 1534 O O . LEU A 1 185 ? 35.631 9.848 -12.181 1.00 69.25 185 LEU A O 1
ATOM 1538 N N . PRO A 1 186 ? 37.149 11.130 -11.122 1.00 72.81 186 PRO A N 1
ATOM 1539 C CA . PRO A 1 186 ? 36.181 12.180 -10.793 1.00 72.81 186 PRO A CA 1
ATOM 1540 C C . PRO A 1 186 ? 35.545 12.830 -12.032 1.00 72.81 186 PRO A C 1
ATOM 1542 O O . PRO A 1 186 ? 34.451 13.395 -11.970 1.00 72.81 186 PRO A O 1
ATOM 1545 N N . LEU A 1 187 ? 36.235 12.780 -13.174 1.00 72.19 187 LEU A N 1
ATOM 1546 C CA . LEU A 1 187 ? 35.759 13.319 -14.445 1.00 72.19 187 LEU A CA 1
ATOM 1547 C C . LEU A 1 187 ? 34.823 12.324 -15.145 1.00 72.19 187 LEU A C 1
ATOM 1549 O O . LEU A 1 187 ? 33.802 12.729 -15.698 1.00 72.19 187 LEU A O 1
ATOM 1553 N N . PHE A 1 188 ? 35.114 11.025 -15.048 1.00 68.31 188 PHE A N 1
ATOM 1554 C CA . PHE A 1 188 ? 34.234 9.964 -15.543 1.00 68.31 188 PHE A CA 1
ATOM 1555 C C . PHE A 1 188 ? 32.951 9.821 -14.713 1.00 68.31 188 PHE A C 1
ATOM 1557 O O . PHE A 1 188 ? 31.881 9.587 -15.269 1.00 68.31 188 PHE A O 1
ATOM 1564 N N . GLU A 1 189 ? 33.016 10.057 -13.405 1.00 65.62 189 GLU A N 1
ATOM 1565 C CA . GLU A 1 189 ? 31.851 10.054 -12.511 1.00 65.62 189 GLU A CA 1
ATOM 1566 C C . GLU A 1 189 ? 30.859 11.192 -12.839 1.00 65.62 189 GLU A C 1
ATOM 1568 O O . GLU A 1 189 ? 29.637 11.050 -12.732 1.00 65.62 189 GLU A O 1
ATOM 1573 N N . LYS A 1 190 ? 31.357 12.320 -13.366 1.00 67.56 190 LYS A N 1
ATOM 1574 C CA . LYS A 1 190 ? 30.508 13.393 -13.916 1.00 67.56 190 LYS A CA 1
ATOM 1575 C C . LYS A 1 190 ? 29.765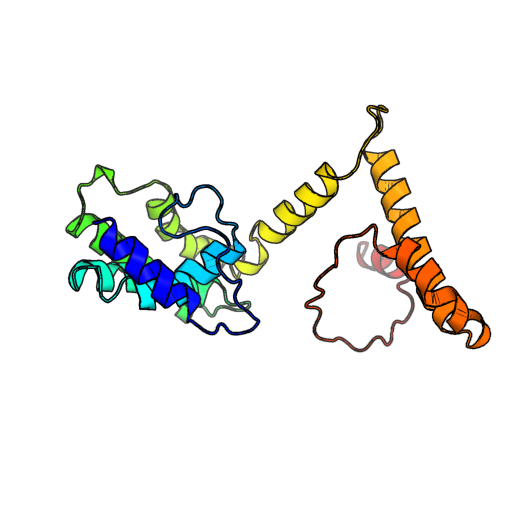 12.992 -15.195 1.00 67.56 190 LYS A C 1
ATOM 1577 O O . LYS A 1 190 ? 28.704 13.549 -15.468 1.00 67.56 190 LYS A O 1
ATOM 1582 N N . LEU A 1 191 ? 30.278 12.029 -15.964 1.00 62.31 191 LEU A N 1
ATOM 1583 C CA . LEU A 1 191 ? 29.616 11.538 -17.180 1.00 62.31 191 LEU A CA 1
ATOM 1584 C C . LEU A 1 191 ? 28.458 10.577 -16.870 1.00 62.31 191 LEU A C 1
ATOM 1586 O O . LEU A 1 191 ? 27.524 10.478 -17.666 1.00 62.31 191 LEU A O 1
ATOM 1590 N N . THR A 1 192 ? 28.488 9.904 -15.717 1.00 58.09 192 THR A N 1
ATOM 1591 C CA . THR A 1 192 ? 27.467 8.928 -15.293 1.00 58.09 192 THR A CA 1
ATOM 1592 C C . THR A 1 192 ? 26.417 9.521 -14.343 1.00 58.09 192 THR A C 1
ATOM 1594 O O . THR A 1 192 ? 25.255 9.117 -14.390 1.00 58.09 192 THR A O 1
ATOM 1597 N N . SER A 1 193 ? 26.772 10.539 -13.548 1.00 50.91 193 SER A N 1
ATOM 1598 C CA . SER A 1 193 ? 25.910 11.174 -12.524 1.00 50.91 193 SER A CA 1
ATOM 1599 C C . SER A 1 193 ? 24.713 11.985 -13.046 1.00 50.91 193 SER A C 1
ATOM 1601 O O . SER A 1 193 ? 23.880 12.428 -12.257 1.00 50.91 193 SER A O 1
ATOM 1603 N N . THR A 1 194 ? 24.550 12.140 -14.365 1.00 48.09 194 THR A N 1
ATOM 1604 C CA . THR A 1 194 ? 23.301 12.696 -14.936 1.00 48.09 194 THR A CA 1
ATOM 1605 C C . THR A 1 194 ? 22.137 11.692 -14.871 1.00 48.09 194 THR A C 1
ATOM 1607 O O . THR A 1 194 ? 20.977 12.062 -15.062 1.00 48.09 194 THR A O 1
ATOM 1610 N N . THR A 1 195 ? 22.416 10.433 -14.531 1.00 45.50 195 THR A N 1
ATOM 1611 C CA . THR A 1 195 ? 21.397 9.412 -14.281 1.00 45.50 195 THR A CA 1
ATOM 1612 C C . THR A 1 195 ? 21.238 9.265 -12.772 1.00 45.50 195 THR A C 1
ATOM 1614 O O . THR A 1 195 ? 22.159 8.821 -12.091 1.00 45.50 195 THR A O 1
ATOM 1617 N N . ALA A 1 196 ? 20.088 9.676 -12.229 1.00 34.81 196 ALA A N 1
ATOM 1618 C CA . ALA A 1 196 ? 19.754 9.463 -10.821 1.00 34.81 196 ALA A CA 1
ATOM 1619 C C . ALA A 1 196 ? 20.008 7.991 -10.432 1.00 34.81 196 ALA A C 1
ATOM 1621 O O . ALA A 1 196 ? 19.741 7.106 -11.250 1.00 34.81 196 ALA A O 1
ATOM 1622 N N . PRO A 1 197 ? 20.515 7.715 -9.216 1.00 33.28 197 PRO A N 1
ATOM 1623 C CA . PRO A 1 197 ? 20.988 6.392 -8.848 1.00 33.28 197 PRO A CA 1
ATOM 1624 C C . PRO A 1 197 ? 19.867 5.369 -9.017 1.00 33.28 197 PRO A C 1
ATOM 1626 O O . PRO A 1 197 ? 18.805 5.440 -8.391 1.00 33.28 197 PRO A O 1
ATOM 1629 N N . ILE A 1 198 ? 20.121 4.403 -9.892 1.00 38.25 198 ILE A N 1
ATOM 1630 C CA . ILE A 1 198 ? 19.383 3.154 -9.939 1.00 38.25 198 ILE A CA 1
ATOM 1631 C C . ILE A 1 198 ? 19.767 2.436 -8.645 1.00 38.25 198 ILE A C 1
ATOM 1633 O O . ILE A 1 198 ? 20.851 1.874 -8.537 1.00 38.25 198 ILE A O 1
ATOM 1637 N N . THR A 1 199 ? 18.913 2.501 -7.623 1.00 28.56 199 THR A N 1
ATOM 1638 C CA . THR A 1 199 ? 18.968 1.539 -6.519 1.00 28.56 199 THR A CA 1
ATOM 1639 C C . THR A 1 199 ? 18.596 0.188 -7.114 1.00 28.56 199 THR A C 1
ATOM 1641 O O . THR A 1 199 ? 17.419 -0.150 -7.261 1.00 28.56 199 THR A O 1
ATOM 1644 N N . THR A 1 200 ? 19.611 -0.520 -7.591 1.00 32.59 200 THR A N 1
ATOM 1645 C CA . THR A 1 200 ? 19.511 -1.879 -8.093 1.00 32.59 200 THR A CA 1
ATOM 1646 C C . THR A 1 200 ? 19.401 -2.793 -6.878 1.00 32.59 200 THR A C 1
ATOM 1648 O O . THR A 1 200 ? 20.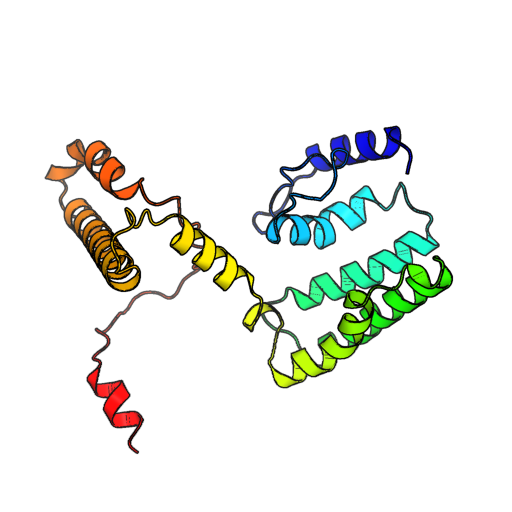408 -3.178 -6.296 1.00 32.59 200 THR A O 1
ATOM 1651 N N . TYR A 1 201 ? 18.182 -3.153 -6.482 1.00 30.19 201 TYR A N 1
ATOM 1652 C CA . TYR A 1 201 ? 17.968 -4.429 -5.800 1.00 30.19 201 TYR A CA 1
ATOM 1653 C C . TYR A 1 201 ? 17.882 -5.504 -6.887 1.00 30.19 201 TYR A C 1
ATOM 1655 O O . TYR A 1 201 ? 16.807 -5.985 -7.223 1.00 30.19 201 TYR A O 1
ATOM 1663 N N . ALA A 1 202 ? 19.023 -5.804 -7.507 1.00 29.08 202 ALA A N 1
ATOM 1664 C CA . ALA A 1 202 ? 19.214 -7.043 -8.248 1.00 29.08 202 ALA A CA 1
ATOM 1665 C C . ALA A 1 202 ? 20.179 -7.881 -7.417 1.00 29.08 202 ALA A C 1
ATOM 1667 O O . ALA A 1 202 ? 21.399 -7.762 -7.518 1.00 29.08 202 ALA A O 1
ATOM 1668 N N . THR A 1 203 ? 19.609 -8.677 -6.526 1.00 29.66 203 THR A N 1
ATOM 1669 C CA . THR A 1 203 ? 20.332 -9.686 -5.764 1.00 29.66 203 THR A CA 1
ATOM 1670 C C . THR A 1 203 ? 20.532 -10.883 -6.702 1.00 29.66 203 THR A C 1
ATOM 1672 O O . THR A 1 203 ? 19.603 -11.634 -6.955 1.00 29.66 203 THR A O 1
ATOM 1675 N N . TYR A 1 204 ? 21.740 -10.961 -7.266 1.00 31.55 204 TYR A N 1
ATOM 1676 C CA . TYR A 1 204 ? 22.459 -12.111 -7.840 1.00 31.55 204 TYR A CA 1
ATOM 1677 C C . TYR A 1 204 ? 21.743 -13.088 -8.797 1.00 31.55 204 TYR A C 1
ATOM 1679 O O . TYR A 1 204 ? 20.999 -13.971 -8.388 1.00 31.55 204 TYR A O 1
ATOM 1687 N N . ALA A 1 205 ? 22.209 -13.089 -10.049 1.00 25.98 205 ALA A N 1
ATOM 1688 C CA . ALA A 1 205 ? 22.596 -14.321 -10.737 1.00 25.98 205 ALA A CA 1
ATOM 1689 C C . ALA A 1 205 ? 24.053 -14.136 -11.214 1.00 25.98 205 ALA A C 1
ATOM 1691 O O . ALA A 1 205 ? 24.352 -13.083 -11.788 1.00 25.98 205 ALA A O 1
ATOM 1692 N N . PRO A 1 206 ? 24.989 -15.071 -10.959 1.00 28.64 206 PRO A N 1
ATOM 1693 C CA . PRO A 1 206 ? 26.351 -14.949 -11.461 1.00 28.64 206 PRO A CA 1
ATOM 1694 C C . PRO A 1 206 ? 26.322 -14.989 -12.990 1.00 28.64 206 PRO A C 1
ATOM 1696 O O . PRO A 1 206 ? 25.857 -15.952 -13.597 1.00 28.64 206 PRO A O 1
ATOM 1699 N N . THR A 1 207 ? 26.822 -13.930 -13.616 1.00 33.84 207 THR A N 1
ATOM 1700 C CA . THR A 1 207 ? 27.067 -13.853 -15.054 1.00 33.84 207 THR A CA 1
ATOM 1701 C C . THR A 1 207 ? 28.150 -14.855 -15.457 1.00 33.84 207 THR A C 1
ATOM 1703 O O . THR A 1 207 ? 29.333 -14.536 -15.418 1.00 33.84 207 THR A O 1
ATOM 1706 N N . ASN A 1 208 ? 27.739 -16.038 -15.909 1.00 31.48 208 ASN A N 1
ATOM 1707 C CA . ASN A 1 208 ? 28.368 -16.684 -17.059 1.00 31.48 208 ASN A CA 1
ATOM 1708 C C . ASN A 1 208 ? 27.472 -16.391 -18.266 1.00 31.48 208 ASN A C 1
ATOM 1710 O O . ASN A 1 208 ? 26.643 -17.203 -18.665 1.00 31.48 208 ASN A O 1
ATOM 1714 N N . GLN A 1 209 ? 27.578 -15.173 -18.798 1.00 37.94 209 GLN A N 1
ATOM 1715 C CA . GLN A 1 209 ? 26.900 -14.811 -20.038 1.00 37.94 209 GLN A CA 1
ATOM 1716 C C . GLN A 1 209 ? 27.687 -15.387 -21.215 1.00 37.94 209 GLN A C 1
ATOM 1718 O O . GLN A 1 209 ? 28.685 -14.818 -21.652 1.00 37.94 209 GLN A O 1
ATOM 1723 N N . GLN A 1 210 ? 27.201 -16.504 -21.758 1.00 31.86 210 GLN A N 1
ATOM 1724 C CA . GLN A 1 210 ? 27.261 -16.693 -23.203 1.00 31.86 210 GLN A CA 1
ATOM 1725 C C . GLN A 1 210 ? 26.442 -15.574 -23.859 1.00 31.86 210 GLN A C 1
ATOM 1727 O O . GLN A 1 210 ? 25.378 -15.191 -23.367 1.00 31.86 210 GLN A O 1
ATOM 1732 N N . SER A 1 211 ? 26.970 -15.015 -24.943 1.00 30.75 211 SER A N 1
ATOM 1733 C CA . SER A 1 211 ? 26.317 -13.965 -25.715 1.00 30.75 211 SER A CA 1
ATOM 1734 C C . SER A 1 211 ? 24.966 -14.456 -26.238 1.00 30.75 211 SER A C 1
ATOM 1736 O O . SER A 1 211 ? 24.887 -15.452 -26.952 1.00 30.75 211 SER A O 1
ATOM 1738 N N . PHE A 1 212 ? 23.893 -13.753 -25.875 1.00 38.03 212 PHE A N 1
ATOM 1739 C CA . PHE A 1 212 ? 22.554 -14.014 -26.393 1.00 38.03 212 PHE A CA 1
ATOM 1740 C C . PHE A 1 212 ? 22.549 -13.778 -27.912 1.00 38.03 212 PHE A C 1
ATOM 1742 O O . PHE A 1 212 ? 22.675 -12.645 -28.378 1.00 38.03 212 PHE A O 1
ATOM 1749 N N . GLN A 1 213 ? 22.466 -14.861 -28.685 1.00 41.19 213 GLN A N 1
ATOM 1750 C CA . GLN A 1 213 ? 22.393 -14.841 -30.144 1.00 41.19 213 GLN A CA 1
ATOM 1751 C C . GLN A 1 213 ? 20.916 -14.808 -30.549 1.00 41.19 213 GLN A C 1
ATOM 1753 O O . GLN A 1 213 ? 20.190 -15.778 -30.341 1.00 41.19 213 GLN A O 1
ATOM 1758 N N . SER A 1 214 ? 20.479 -13.701 -31.158 1.00 33.31 214 SER A N 1
ATOM 1759 C CA . SER A 1 214 ? 19.085 -13.466 -31.580 1.00 33.31 214 SER A CA 1
ATOM 1760 C C . SER A 1 214 ? 18.504 -14.555 -32.498 1.00 33.31 214 SER A C 1
ATOM 1762 O O . SER A 1 214 ? 17.288 -14.631 -32.644 1.00 33.31 214 SER A O 1
ATOM 1764 N N . GLN A 1 215 ? 19.348 -15.391 -33.107 1.00 36.31 215 GLN A N 1
ATOM 1765 C CA . GLN A 1 215 ? 18.945 -16.461 -34.017 1.00 36.31 215 GLN A CA 1
ATOM 1766 C C . GLN A 1 215 ? 18.190 -17.597 -33.299 1.00 36.31 215 GLN A C 1
ATOM 1768 O O . GLN A 1 215 ? 17.182 -18.077 -33.804 1.00 36.31 215 GLN A O 1
ATOM 1773 N N . GLN A 1 216 ? 18.593 -17.958 -32.072 1.00 41.41 216 GLN A N 1
ATOM 1774 C CA . GLN A 1 216 ? 18.003 -19.094 -31.341 1.00 41.41 216 GLN A CA 1
ATOM 1775 C C . GLN A 1 216 ? 16.541 -18.872 -30.922 1.00 41.41 216 GLN A C 1
ATOM 1777 O O . GLN A 1 216 ? 15.790 -19.834 -30.777 1.00 41.41 216 GLN A O 1
ATOM 1782 N N . PHE A 1 217 ? 16.126 -17.615 -30.745 1.00 35.03 217 PHE A N 1
ATOM 1783 C CA . PHE A 1 217 ? 14.743 -17.250 -30.418 1.00 35.03 217 PHE A CA 1
ATOM 1784 C C . PHE A 1 217 ? 13.817 -17.294 -31.648 1.00 35.03 217 PHE A C 1
ATOM 1786 O O . PHE A 1 217 ? 12.630 -17.599 -31.538 1.00 35.03 217 PHE A O 1
ATOM 1793 N N . VAL A 1 218 ? 14.361 -17.025 -32.838 1.00 39.84 218 VAL A N 1
ATOM 1794 C CA . VAL A 1 218 ? 13.600 -17.082 -34.096 1.00 39.84 218 VAL A CA 1
ATOM 1795 C C . VAL A 1 218 ? 13.341 -18.535 -34.502 1.00 39.84 218 VAL A C 1
ATOM 1797 O O . VAL A 1 218 ? 12.231 -18.865 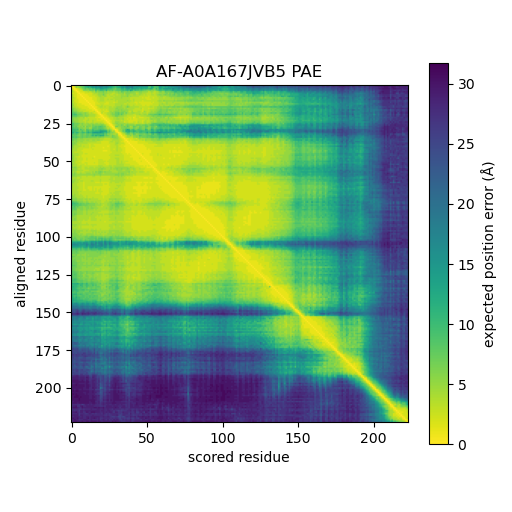-34.906 1.00 39.84 218 VAL A O 1
ATOM 1800 N N . ASP A 1 219 ? 14.311 -19.426 -34.301 1.00 41.03 219 ASP A N 1
ATOM 1801 C CA . ASP A 1 219 ? 14.186 -20.832 -34.710 1.00 41.03 219 ASP A CA 1
ATOM 1802 C C . ASP A 1 219 ? 13.237 -21.651 -33.810 1.00 41.03 219 ASP A C 1
ATOM 1804 O O . ASP A 1 219 ? 12.686 -22.656 -34.247 1.00 41.03 219 ASP A O 1
ATOM 1808 N N . SER A 1 220 ? 12.998 -21.210 -32.569 1.00 40.09 220 SER A N 1
ATOM 1809 C CA . SER A 1 220 ? 12.112 -21.884 -31.602 1.00 40.09 220 SER A CA 1
ATOM 1810 C C . SER A 1 220 ? 10.665 -21.377 -31.609 1.00 40.09 220 SER A C 1
ATOM 1812 O O . SER A 1 220 ? 9.807 -21.962 -30.955 1.00 40.09 220 SER A O 1
ATOM 1814 N N . SER A 1 221 ? 10.371 -20.310 -32.357 1.00 34.88 221 SER A N 1
ATOM 1815 C CA . SER A 1 221 ? 9.009 -19.773 -32.525 1.00 34.88 221 SER A CA 1
ATOM 1816 C C . SER A 1 221 ? 8.320 -20.246 -33.812 1.00 34.88 221 SER A C 1
ATOM 1818 O O . SER A 1 221 ? 7.154 -19.926 -34.038 1.00 34.88 221 SER A O 1
ATOM 1820 N N . LEU A 1 222 ? 9.026 -21.022 -34.639 1.00 38.56 222 LEU A N 1
ATOM 1821 C CA . LEU A 1 222 ? 8.534 -21.577 -35.904 1.00 38.56 222 LEU A CA 1
ATOM 1822 C C . LEU A 1 222 ? 8.459 -23.117 -35.910 1.00 38.56 222 LEU A C 1
ATOM 1824 O O . LEU A 1 222 ? 8.248 -23.707 -36.970 1.00 38.56 222 LEU A O 1
ATOM 1828 N N . SER A 1 223 ? 8.609 -23.755 -34.746 1.00 38.44 223 SER A N 1
ATOM 1829 C CA . SER A 1 223 ? 8.442 -25.201 -34.530 1.00 38.44 223 SER A CA 1
ATOM 1830 C C . SER A 1 223 ? 7.194 -25.515 -33.719 1.00 38.44 223 SER A C 1
ATOM 1832 O O . SER A 1 223 ? 7.079 -24.913 -32.627 1.00 38.44 223 SER A O 1
#

Radius of gyration: 24.01 Å; Cα contacts (8 Å, |Δi|>4): 133; chains: 1; bounding box: 69×45×57 Å

Sequence (223 aa):
MKNNNLLAMQTVAAMMILSSDYTKLKTKIGKDFSHIKADEWKSWILVYSPMLLKPVLLSNIFNGWMHYVKACCVLVKLSISFIEIDQVHRYLQEFCQSCEDTYEPKVLTYNMHLHLHLHDKICDFGPVYDYWLFGFERYNSLLKNNKTNRKDRFETTYMTKFTADAYKADYVRNMLSCPSLIPFLPLFEKLTSTTAPITTYATYAPTNQQSFQSQQFVDSSLS

Secondary structure (DSSP, 8-state):
--HHHHHHHHHHHHHPPPPTTSPPP-S-TTS-STT--HHHHHHIIIIIHHHHSTTTS-HHHHHHHHHHHHHHHHHTSSS--HHHHHHHHHHHHHHHHHHHHHS-GGG--HHHHHHHHHHHHHHHH--HHHH-THHHHHHHHHHHTS--TT-S-HHHHHHHHHHHHHHHHHHHHHHTT-GGGGGGHHHHHHHHTTS------------------THHHHHTS--